Protein 6YF5 (pdb70)

Secondary structure (DSSP, 8-state):
--SSS--EEEHHHHHHHHHHHHHHHHHHHHHHHHHHHHHHHHHHHHHHHHHHHHHHHHHHHHHHHHHHHTGGG--HHHHHHHHHHT---/-EEEHHHHHHHHHHHHHHHHHHHHHHHHHHHHHHHHHHHHHHHHHHHHHHHHHHHHHHHHHHHTGGG--HHHHHHHHHHH---/--PPPPB-HHHHHHHTHHHHHHHHHHHHHHHHHHHHHHHHHHHHHHHHHHHHHHHHHHHHHHHHHHHTTTS--HHHHHHHHHHH---/-B-HHHHHHHHHHHHHHHHHHHHHHHHHHHHHHHHHHHHHHHHHHHHHHHHHHHHHHHHHHHTGGG--HHHHHHHHHHH---

InterPro domains:
  IPR001715 Calponin homology domain [PF00307] (17-117)
  IPR001715 Calponin homology domain [PS50021] (14-116)
  IPR004953 EB1, C-terminal [PF03271] (210-248)
  IPR004953 EB1, C-terminal [PS51230] (185-255)
  IPR027328 Microtubule-associated protein RP/EB [PTHR10623] (1-267)
  IPR036133 EB1, C-terminal domain superfamily [SSF140612] (194-254)
  IPR036872 CH domain superfamily [G3DSA:1.10.418.10] (1-130)
  IPR036872 CH domain superfamily [SSF47576] (1-130)

Foldseek 3Di:
DDPVDDDDDDVVVVCVVCVVVVVVVVVVVVVVVVVVVVVVVVVVVVVVVVVVVVVVVVVLVVLVVVLVVCVVVVDVVSVVSVCVSPDDD/DDDDPVVVVVVVVVVVVVVVVVVVVVVVVVVVVVVVVVVVVVVVVVVVVVVVVLVVLCVVLVVCVVVVDVVSVVSNCVSPDDD/DDDDDDDDPVVVCVVCVVVVVVVVVVVVVVVVVVVVVVVVVVVVVVVVVVVVVVVVVLVVLVVVLVVCVPPPDVVSVVSVCVSPPPD/DDDPVVVVVVVVVVVVVVVVVVVVVVVVVVVVVVVVVVCVVVVVVVVVVVVVLVVLVVVLVVCVVVVDVVSVVSVCVSPDPD

CATH classification: 1.20.5.1430

B-factor: mean 35.74, std 16.11, range [13.86, 93.93]

Structure (mmCIF, N/CA/C/O backbone):
data_6YF5
#
_entry.id   6YF5
#
_cell.length_a   27.374
_cell.length_b   105.246
_cell.length_c   119.773
_cell.angle_alpha   90.000
_cell.angle_beta   90.000
_cell.angle_gamma   90.000
#
_symmetry.space_group_name_H-M   'P 21 21 21'
#
loop_
_entity.id
_entity.type
_entity.pdbx_description
1 polymer 'Prelamin-A/C,Microtubule-associated protein RP/EB family member 1'
2 water water
#
loop_
_atom_site.group_PDB
_atom_site.id
_atom_site.type_symbol
_atom_site.label_atom_id
_atom_site.label_alt_id
_atom_site.label_comp_id
_atom_site.label_asym_id
_atom_site.label_entity_id
_atom_site.label_seq_id
_atom_site.pdbx_PDB_ins_code
_atom_site.Cartn_x
_atom_site.Cartn_y
_atom_site.Cartn_z
_atom_site.occupancy
_atom_site.B_iso_or_equiv
_atom_site.auth_seq_id
_atom_site.auth_comp_id
_atom_site.auth_asym_id
_atom_site.auth_atom_id
_atom_site.pdbx_PDB_model_num
ATOM 1 N N . SER A 1 2 ? 13.550 86.399 -24.031 1.00 55.10 18 SER A N 1
ATOM 2 C CA . SER A 1 2 ? 12.386 85.465 -23.959 1.00 52.55 18 SER A CA 1
ATOM 3 C C . SER A 1 2 ? 11.130 86.246 -23.535 1.00 51.45 18 SER A C 1
ATOM 4 O O . SER A 1 2 ? 11.193 86.920 -22.494 1.00 51.39 18 SER A O 1
ATOM 7 N N . THR A 1 3 ? 10.041 86.185 -24.313 1.00 45.52 19 THR A N 1
ATOM 8 C CA . THR A 1 3 ? 8.711 86.760 -23.943 1.00 39.25 19 THR A CA 1
ATOM 9 C C . THR A 1 3 ? 7.679 85.662 -24.116 1.00 35.08 19 THR A C 1
ATOM 10 O O . THR A 1 3 ? 7.991 84.647 -24.724 1.00 35.31 19 THR A O 1
ATOM 14 N N . PRO A 1 4 ? 6.416 85.825 -23.650 1.00 35.84 20 PRO A N 1
ATOM 15 C CA . PRO A 1 4 ? 5.366 84.857 -23.974 1.00 34.18 20 PRO A CA 1
ATOM 16 C C . PRO A 1 4 ? 5.080 84.696 -25.478 1.00 31.74 20 PRO A C 1
ATOM 17 O O . PRO A 1 4 ? 4.659 83.645 -25.860 1.00 32.41 20 PRO A O 1
ATOM 21 N N . LEU A 1 5 ? 5.245 85.754 -26.275 1.00 31.81 21 LEU A N 1
ATOM 22 C CA . LEU A 1 5 ? 5.081 85.702 -27.762 1.00 31.48 21 LEU A CA 1
ATOM 23 C C . LEU A 1 5 ? 6.250 84.927 -28.388 1.00 31.14 21 LEU A C 1
ATOM 24 O O . LEU A 1 5 ? 6.018 84.150 -29.326 1.00 29.10 21 LEU A O 1
ATOM 29 N N . SER A 1 6 ? 7.468 85.168 -27.901 1.00 32.30 22 SER A N 1
ATOM 30 C CA . SER A 1 6 ? 8.732 84.631 -28.472 1.00 37.49 22 SER A CA 1
ATOM 31 C C . SER A 1 6 ? 9.433 83.820 -27.382 1.00 40.58 22 SER A C 1
ATOM 32 O O . SER A 1 6 ? 10.397 84.286 -26.774 1.00 43.99 22 SER A O 1
ATOM 35 N N . PRO A 1 7 ? 8.911 82.622 -27.035 1.00 40.02 23 PRO A N 1
ATOM 36 C CA . PRO A 1 7 ? 9.554 81.781 -26.025 1.00 43.80 23 PRO A CA 1
ATOM 37 C C . PRO A 1 7 ? 10.869 81.215 -26.576 1.00 46.25 23 PRO A C 1
ATOM 38 O O . PRO A 1 7 ? 10.959 81.007 -27.780 1.00 40.94 23 PRO A O 1
ATOM 42 N N . THR A 1 8 ? 11.851 80.966 -25.705 1.00 51.41 24 THR A N 1
ATOM 43 C CA . THR A 1 8 ? 13.073 80.190 -26.067 1.00 50.67 24 THR A CA 1
ATOM 44 C C . THR A 1 8 ? 12.618 78.880 -26.717 1.00 48.46 24 THR A C 1
ATOM 45 O O . THR A 1 8 ? 11.684 78.238 -26.175 1.00 53.81 24 THR A O 1
ATOM 49 N N . ARG A 1 9 ? 13.195 78.538 -27.872 1.00 50.15 25 ARG A N 1
ATOM 50 C CA . ARG A 1 9 ? 12.890 77.291 -28.610 1.00 53.10 25 ARG A CA 1
ATOM 51 C C . ARG A 1 9 ? 14.204 76.618 -29.005 1.00 56.57 25 ARG A C 1
ATOM 52 O O . ARG A 1 9 ? 15.132 77.318 -29.414 1.00 55.69 25 ARG A O 1
ATOM 60 N N . ILE A 1 10 ? 14.279 75.289 -28.859 1.00 57.20 26 ILE A N 1
ATOM 61 C CA . ILE A 1 10 ? 15.539 74.499 -29.014 1.00 56.15 26 ILE A CA 1
ATOM 62 C C . ILE A 1 10 ? 15.331 73.399 -30.066 1.00 53.79 26 ILE A C 1
ATOM 63 O O . ILE A 1 10 ? 14.176 72.970 -30.268 1.00 46.10 26 ILE A O 1
ATOM 68 N N . THR A 1 11 ? 16.417 72.941 -30.705 1.00 55.67 27 THR A N 1
ATOM 69 C CA . THR A 1 11 ? 16.401 71.781 -31.637 1.00 63.63 27 THR A CA 1
ATOM 70 C C . THR A 1 11 ? 16.106 70.501 -30.839 1.00 66.96 27 THR A C 1
ATOM 71 O O . THR A 1 11 ? 16.381 70.477 -29.605 1.00 54.76 27 THR A O 1
ATOM 75 N N . ARG A 1 12 ? 15.546 69.483 -31.510 1.00 69.94 28 ARG A N 1
ATOM 76 C CA . ARG A 1 12 ? 15.319 68.124 -30.942 1.00 69.14 28 ARG A CA 1
ATOM 77 C C . ARG A 1 12 ? 16.670 67.478 -30.570 1.00 69.09 28 ARG A C 1
ATOM 78 O O . ARG A 1 12 ? 16.693 66.594 -29.699 1.00 69.02 28 ARG A O 1
ATOM 80 N N . LEU A 1 13 ? 17.766 67.917 -31.186 1.00 67.33 29 LEU A N 1
ATOM 81 C CA . LEU A 1 13 ? 19.134 67.417 -30.893 1.00 67.00 29 LEU A CA 1
ATOM 82 C C . LEU A 1 13 ? 19.633 68.007 -29.567 1.00 65.79 29 LEU A C 1
ATOM 83 O O . LEU A 1 13 ? 20.252 67.250 -28.786 1.00 54.73 29 LEU A O 1
ATOM 88 N N . GLN A 1 14 ? 19.376 69.293 -29.307 1.00 60.21 30 GLN A N 1
ATOM 89 C CA . GLN A 1 14 ? 19.719 69.950 -28.009 1.00 60.69 30 GLN A CA 1
ATOM 90 C C . GLN A 1 14 ? 18.874 69.308 -26.892 1.00 52.52 30 GLN A C 1
ATOM 91 O O . GLN A 1 14 ? 19.385 69.174 -25.770 1.00 56.04 30 GLN A O 1
ATOM 97 N N . GLU A 1 15 ? 17.623 68.950 -27.185 1.00 51.75 31 GLU A N 1
ATOM 98 C CA . GLU A 1 15 ? 16.726 68.244 -26.231 1.00 52.81 31 GLU A CA 1
ATOM 99 C C . GLU A 1 15 ? 17.317 66.858 -25.934 1.00 53.42 31 GLU A C 1
ATOM 100 O O . GLU A 1 15 ? 17.415 66.501 -24.736 1.00 50.41 31 GLU A O 1
ATOM 106 N N . LYS A 1 16 ? 17.700 66.126 -26.989 1.00 52.78 32 LYS A N 1
ATOM 107 C CA . LYS A 1 16 ? 18.336 64.785 -26.878 1.00 52.19 32 LYS A CA 1
ATOM 108 C C . LYS A 1 16 ? 19.543 64.868 -25.940 1.00 51.34 32 LYS A C 1
ATOM 109 O O . LYS A 1 16 ? 19.675 63.980 -25.077 1.00 59.38 32 LYS A O 1
ATOM 115 N N . GLU A 1 17 ? 20.389 65.888 -26.092 1.00 49.41 33 GLU A N 1
ATOM 116 C CA . GLU A 1 17 ? 21.597 66.071 -25.253 1.00 49.24 33 GLU A CA 1
ATOM 117 C C . GLU A 1 17 ? 21.157 66.469 -23.841 1.00 51.84 33 GLU A C 1
ATOM 118 O O . GLU A 1 17 ? 21.823 65.989 -22.878 1.00 45.68 33 GLU A O 1
ATOM 124 N N . ASP A 1 18 ? 20.084 67.273 -23.705 1.00 48.08 34 ASP A N 1
ATOM 125 C CA . ASP A 1 18 ? 19.545 67.673 -22.375 1.00 47.02 34 ASP A CA 1
ATOM 126 C C . ASP A 1 18 ? 19.046 66.420 -21.640 1.00 37.48 34 ASP A C 1
ATOM 127 O O . ASP A 1 18 ? 19.265 66.317 -20.412 1.00 39.79 34 ASP A O 1
ATOM 132 N N . LEU A 1 19 ? 18.389 65.504 -22.368 1.00 35.54 35 LEU A N 1
ATOM 133 C CA . LEU A 1 19 ? 17.640 64.383 -21.733 1.00 35.04 35 LEU A CA 1
ATOM 134 C C . LEU A 1 19 ? 18.469 63.093 -21.761 1.00 38.41 35 LEU A C 1
ATOM 135 O O . LEU A 1 19 ? 17.954 62.043 -21.309 1.00 32.48 35 LEU A O 1
ATOM 140 N N . GLN A 1 20 ? 19.681 63.154 -22.318 1.00 36.32 36 GLN A N 1
ATOM 141 C CA . GLN A 1 20 ? 20.462 61.933 -22.656 1.00 40.01 36 GLN A CA 1
ATOM 142 C C . GLN A 1 20 ? 20.822 61.193 -21.363 1.00 39.21 36 GLN A C 1
ATOM 143 O O . GLN A 1 20 ? 20.724 59.942 -21.342 1.00 39.93 36 GLN A O 1
ATOM 149 N N . GLU A 1 21 ? 21.231 61.920 -20.324 1.00 40.84 37 GLU A N 1
ATOM 150 C CA . GLU A 1 21 ? 21.629 61.334 -19.016 1.00 43.16 37 GLU A CA 1
ATOM 151 C C . GLU A 1 21 ? 20.431 60.555 -18.453 1.00 39.72 37 GLU A C 1
ATOM 152 O O . GLU A 1 21 ? 20.611 59.400 -17.996 1.00 37.33 37 GLU A O 1
ATOM 158 N N . LEU A 1 22 ? 19.243 61.156 -18.496 1.00 36.42 38 LEU A N 1
ATOM 159 C CA . LEU A 1 22 ? 18.025 60.549 -17.920 1.00 33.37 38 LEU A CA 1
ATOM 160 C C . LEU A 1 22 ? 17.671 59.319 -18.741 1.00 36.87 38 LEU A C 1
ATOM 161 O O . LEU A 1 22 ? 17.353 58.265 -18.135 1.00 39.23 38 LEU A O 1
ATOM 166 N N . ASN A 1 23 ? 17.750 59.423 -20.071 1.00 31.40 39 ASN A N 1
ATOM 167 C CA . ASN A 1 23 ? 17.476 58.280 -20.979 1.00 35.35 39 ASN A CA 1
ATOM 168 C C . ASN A 1 23 ? 18.451 57.126 -20.692 1.00 34.19 39 ASN A C 1
ATOM 169 O O . ASN A 1 23 ? 17.976 55.984 -20.689 1.00 37.35 39 ASN A O 1
ATOM 174 N N . ASP A 1 24 ? 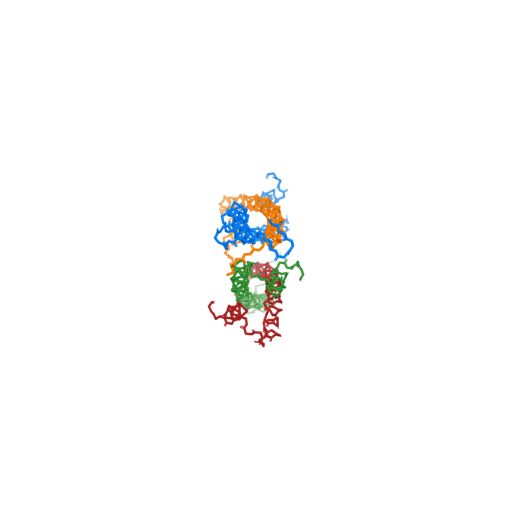19.721 57.419 -20.413 1.00 35.33 40 ASP A N 1
ATOM 175 C CA . ASP A 1 24 ? 20.749 56.400 -20.049 1.00 39.73 40 ASP A CA 1
ATOM 176 C C . ASP A 1 24 ? 20.346 55.679 -18.739 1.00 40.43 40 ASP A C 1
ATOM 177 O O . ASP A 1 24 ? 20.529 54.451 -18.640 1.00 39.57 40 ASP A O 1
ATOM 182 N N . ARG A 1 25 ? 19.869 56.409 -17.735 1.00 38.37 41 ARG A N 1
ATOM 183 C CA . ARG A 1 25 ? 19.441 55.802 -16.441 1.00 40.38 41 ARG A CA 1
ATOM 184 C C . ARG A 1 25 ? 18.186 54.964 -16.678 1.00 39.67 41 ARG A C 1
ATOM 185 O O . ARG A 1 25 ? 18.077 53.854 -16.099 1.00 43.28 41 ARG A O 1
ATOM 193 N N . LEU A 1 26 ? 17.262 55.450 -17.499 1.00 33.15 42 LEU A N 1
ATOM 194 C CA . LEU A 1 26 ? 16.050 54.672 -17.853 1.00 31.70 42 LEU A CA 1
ATOM 195 C C . LEU A 1 26 ? 16.490 53.343 -18.482 1.00 39.25 42 LEU A C 1
ATOM 196 O O . LEU A 1 26 ? 15.918 52.283 -18.144 1.00 36.85 42 LEU A O 1
ATOM 201 N N . ALA A 1 27 ? 17.472 53.373 -19.382 1.00 40.73 43 ALA A N 1
ATOM 202 C CA . ALA A 1 27 ? 17.964 52.162 -20.077 1.00 40.58 43 ALA A CA 1
ATOM 203 C C . ALA A 1 27 ? 18.508 51.161 -19.062 1.00 34.88 43 ALA A C 1
ATOM 204 O O . ALA A 1 27 ? 18.221 49.991 -19.295 1.00 43.47 43 ALA A O 1
ATOM 206 N N . VAL A 1 28 ? 19.216 51.609 -18.006 1.00 33.53 44 VAL A N 1
ATOM 207 C CA . VAL A 1 28 ? 19.766 50.743 -16.914 1.00 36.00 44 VAL A CA 1
ATOM 208 C C . VAL A 1 28 ? 18.603 49.928 -16.315 1.00 35.04 44 VAL A C 1
ATOM 209 O O . VAL A 1 28 ? 18.727 48.714 -16.176 1.00 34.70 44 VAL A O 1
ATOM 213 N N . TYR A 1 29 ? 17.495 50.583 -15.986 1.00 31.66 45 TYR A N 1
ATOM 214 C CA . TYR A 1 29 ? 16.369 49.915 -15.280 1.00 27.72 45 TYR A CA 1
ATOM 215 C C . TYR A 1 29 ? 15.622 49.042 -16.275 1.00 27.23 45 TYR A C 1
ATOM 216 O O . TYR A 1 29 ? 15.250 47.934 -15.873 1.00 27.17 45 TYR A O 1
ATOM 225 N N . ILE A 1 30 ? 15.455 49.466 -17.523 1.00 25.28 46 ILE A N 1
ATOM 226 C CA . ILE A 1 30 ? 14.745 48.630 -18.524 1.00 27.99 46 ILE A CA 1
ATOM 227 C C . ILE A 1 30 ? 15.525 47.309 -18.695 1.00 30.81 46 ILE A C 1
ATOM 228 O O . ILE A 1 30 ? 14.902 46.196 -18.734 1.00 27.01 46 ILE A O 1
ATOM 233 N N . ASP A 1 31 ? 16.851 47.405 -18.804 1.00 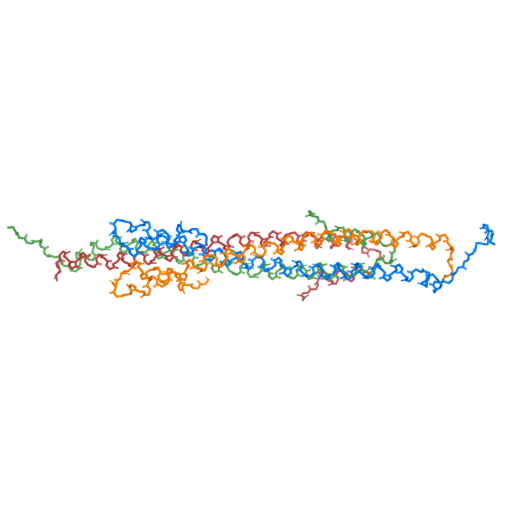29.08 47 ASP A N 1
ATOM 234 C CA . ASP A 1 31 ? 17.677 46.203 -19.069 1.00 27.73 47 ASP A CA 1
ATOM 235 C C . ASP A 1 31 ? 17.598 45.322 -17.831 1.00 25.26 47 ASP A C 1
ATOM 236 O O . ASP A 1 31 ? 17.585 44.085 -17.994 1.00 30.55 47 ASP A O 1
ATOM 241 N N . ARG A 1 32 ? 17.570 45.921 -16.642 1.00 26.55 48 ARG A N 1
ATOM 242 C CA . ARG A 1 32 ? 17.457 45.154 -15.374 1.00 27.07 48 ARG A CA 1
ATOM 243 C C . ARG A 1 32 ? 16.134 44.385 -15.374 1.00 27.93 48 ARG A C 1
ATOM 244 O O . ARG A 1 32 ? 16.166 43.193 -15.059 1.00 27.39 48 ARG A O 1
ATOM 252 N N . VAL A 1 33 ? 15.041 45.014 -15.802 1.00 25.52 49 VAL A N 1
ATOM 253 C CA . VAL A 1 33 ? 13.706 44.368 -15.858 1.00 24.41 49 VAL A CA 1
ATOM 254 C C . VAL A 1 33 ? 13.796 43.165 -16.800 1.00 26.20 49 VAL A C 1
ATOM 255 O O . VAL A 1 33 ? 13.323 42.079 -16.413 1.00 22.95 49 VAL A O 1
ATOM 259 N N . ARG A 1 34 ? 14.400 43.347 -17.979 1.00 26.35 50 ARG A N 1
ATOM 260 C CA . ARG A 1 34 ? 14.458 42.253 -18.974 1.00 27.05 50 ARG A CA 1
ATOM 261 C C . ARG A 1 34 ? 15.244 41.052 -18.435 1.00 26.00 50 ARG A C 1
ATOM 262 O O . ARG A 1 34 ? 14.735 39.888 -18.545 1.00 29.45 50 ARG A O 1
ATOM 270 N N . SER A 1 35 ? 16.393 41.333 -17.833 1.00 28.89 51 SER A N 1
ATOM 271 C CA . SER A 1 35 ? 17.284 40.312 -17.244 1.00 36.83 51 SER A CA 1
ATOM 272 C C . SER A 1 35 ? 16.547 39.586 -16.101 1.00 35.17 51 SER A C 1
ATOM 273 O O . SER A 1 35 ? 16.538 38.349 -16.103 1.00 32.49 51 SER A O 1
ATOM 276 N N . LEU A 1 36 ? 15.885 40.318 -15.204 1.00 29.24 52 LEU A N 1
ATOM 277 C CA . LEU A 1 36 ? 15.178 39.720 -14.043 1.00 28.60 52 LEU A CA 1
ATOM 278 C C . LEU A 1 36 ? 13.973 38.908 -14.510 1.00 27.70 52 LEU A C 1
ATOM 279 O O . LEU A 1 36 ? 13.735 37.836 -13.899 1.00 23.77 52 LEU A O 1
ATOM 284 N N . GLU A 1 37 ? 13.249 39.358 -15.551 1.00 25.55 53 GLU A N 1
ATOM 285 C CA . GLU A 1 37 ? 12.080 38.596 -16.051 1.00 27.64 53 GLU A CA 1
ATOM 286 C C . GLU A 1 37 ? 12.553 37.227 -16.582 1.00 29.00 53 GLU A C 1
ATOM 287 O O . GLU A 1 37 ? 11.898 36.189 -16.315 1.00 32.42 53 GLU A O 1
ATOM 293 N N . THR A 1 38 ? 13.646 37.230 -17.316 1.00 32.15 54 THR A N 1
ATOM 294 C CA . THR A 1 38 ? 14.230 35.998 -17.900 1.00 36.08 54 THR A CA 1
ATOM 295 C C . THR A 1 38 ? 14.691 35.084 -16.756 1.00 35.92 54 THR A C 1
ATOM 296 O O . THR A 1 38 ? 14.373 33.920 -16.785 1.00 37.08 54 THR A O 1
ATOM 300 N N . GLU A 1 39 ? 15.434 35.614 -15.803 1.00 33.20 55 GLU A N 1
ATOM 301 C CA . GLU A 1 39 ? 15.937 34.856 -14.632 1.00 38.01 55 GLU A CA 1
ATOM 302 C C . GLU A 1 39 ? 14.741 34.233 -13.909 1.00 37.59 55 GLU A C 1
ATOM 303 O O . GLU A 1 39 ? 14.806 33.015 -13.608 1.00 34.95 55 GLU A O 1
ATOM 309 N N . ASN A 1 40 ? 13.701 35.026 -13.632 1.00 29.17 56 ASN A N 1
ATOM 310 C CA . ASN A 1 40 ? 12.543 34.568 -12.829 1.00 28.91 56 ASN A CA 1
ATOM 311 C C . ASN A 1 40 ? 11.847 33.416 -13.574 1.00 30.87 56 ASN A C 1
ATOM 312 O O . ASN A 1 40 ? 11.451 32.449 -12.905 1.00 24.53 56 ASN A O 1
ATOM 317 N N . ALA A 1 41 ? 11.730 33.496 -14.899 1.00 30.13 57 ALA A N 1
ATOM 318 C CA . ALA A 1 41 ? 11.097 32.444 -15.731 1.00 30.71 57 ALA A CA 1
ATOM 319 C C . ALA A 1 41 ? 11.902 31.136 -15.624 1.00 28.64 57 ALA A C 1
ATOM 320 O O . ALA A 1 41 ? 11.290 30.094 -15.461 1.00 31.47 57 ALA A O 1
ATOM 322 N N . GLY A 1 42 ? 13.219 31.209 -15.701 1.00 28.99 58 GLY A N 1
ATOM 323 C CA . GLY A 1 42 ? 14.135 30.078 -15.515 1.00 33.51 58 GLY A CA 1
ATOM 324 C C . GLY A 1 42 ? 14.029 29.492 -14.121 1.00 35.92 58 GLY A C 1
ATOM 325 O O . GLY A 1 42 ? 14.006 28.241 -13.997 1.00 33.21 58 GLY A O 1
ATOM 326 N N . LEU A 1 43 ? 13.972 30.335 -13.090 1.00 32.67 59 LEU A N 1
ATOM 327 C CA . LEU A 1 43 ? 13.804 29.851 -11.697 1.00 31.60 59 LEU A CA 1
ATOM 328 C C . LEU A 1 43 ? 12.454 29.125 -11.560 1.00 29.73 59 LEU A C 1
ATOM 329 O O . LEU A 1 43 ? 12.417 28.058 -10.914 1.00 27.81 59 LEU A O 1
ATOM 334 N N . ARG A 1 44 ? 11.369 29.647 -12.123 1.00 28.23 60 ARG A N 1
ATOM 335 C CA . ARG A 1 44 ? 10.025 29.013 -11.995 1.00 33.31 60 ARG A CA 1
ATOM 336 C C . ARG A 1 44 ? 10.058 27.625 -12.651 1.00 31.20 60 ARG A C 1
ATOM 337 O O . ARG A 1 44 ? 9.492 26.694 -12.097 1.00 30.33 60 ARG A O 1
ATOM 345 N N . LEU A 1 45 ? 10.696 27.489 -13.806 1.00 32.91 61 LEU A N 1
ATOM 346 C CA . LEU A 1 45 ? 10.875 26.164 -14.462 1.00 34.62 61 LEU A CA 1
ATOM 347 C C . LEU A 1 45 ? 11.678 25.216 -13.553 1.00 32.65 61 LEU A C 1
ATOM 348 O O . LEU A 1 45 ? 11.290 24.052 -13.396 1.00 32.81 61 LEU A O 1
ATOM 353 N N . ARG A 1 46 ? 12.763 25.696 -12.981 1.00 32.63 62 ARG A N 1
ATOM 354 C CA . ARG A 1 46 ? 13.663 24.904 -12.100 1.00 36.40 62 ARG A CA 1
ATOM 355 C C . ARG A 1 46 ? 12.885 24.432 -10.854 1.00 32.08 62 ARG A C 1
ATOM 356 O O . ARG A 1 46 ? 13.038 23.2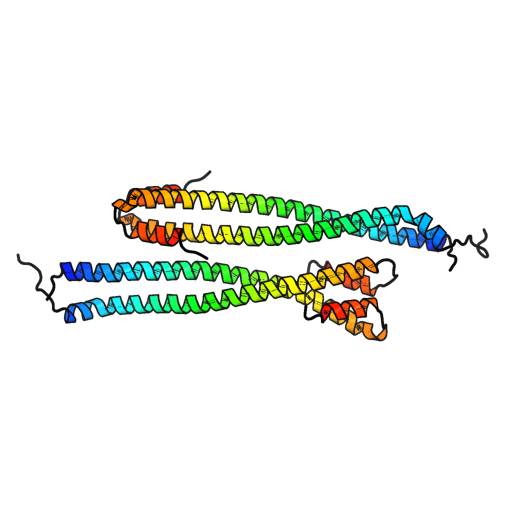85 -10.482 1.00 29.24 62 ARG A O 1
ATOM 364 N N . ILE A 1 47 ? 12.045 25.265 -10.260 1.00 28.58 63 ILE A N 1
ATOM 365 C CA . ILE A 1 47 ? 11.240 24.876 -9.063 1.00 32.49 63 ILE A CA 1
ATOM 366 C C . ILE A 1 47 ? 10.200 23.825 -9.474 1.00 33.47 63 ILE A C 1
ATOM 367 O O . ILE A 1 47 ? 10.060 22.840 -8.740 1.00 30.91 63 ILE A O 1
ATOM 372 N N . THR A 1 48 ? 9.508 23.994 -10.602 1.00 33.00 64 THR A N 1
ATOM 373 C CA . THR A 1 48 ? 8.580 22.957 -11.133 1.00 35.77 64 THR A CA 1
ATOM 374 C C . THR A 1 48 ? 9.314 21.612 -11.301 1.00 34.64 64 THR A C 1
ATOM 375 O O . THR A 1 48 ? 8.788 20.611 -10.825 1.00 32.60 64 THR A O 1
ATOM 379 N N . GLU A 1 49 ? 10.476 21.579 -11.950 1.00 32.31 65 GLU A N 1
ATOM 380 C CA . GLU A 1 49 ? 11.260 20.336 -12.162 1.00 31.53 65 GLU A CA 1
ATOM 381 C C . GLU A 1 49 ? 11.706 19.751 -10.806 1.00 30.06 65 GLU A C 1
ATOM 382 O O . GLU A 1 49 ? 11.640 18.543 -10.643 1.00 28.33 65 GLU A O 1
ATOM 388 N N . SER A 1 50 ? 12.155 20.572 -9.867 1.00 26.85 66 SER A N 1
ATOM 389 C CA . SER A 1 50 ? 12.618 20.107 -8.534 1.00 27.46 66 SER A CA 1
ATOM 390 C C . SER A 1 50 ? 11.428 19.493 -7.792 1.00 28.15 66 SER A C 1
ATOM 391 O O . SER A 1 50 ? 11.591 18.408 -7.194 1.00 24.56 66 SER A O 1
ATOM 394 N N . GLU A 1 51 ? 10.265 20.150 -7.824 1.00 26.43 67 GLU A N 1
ATOM 395 C CA . GLU A 1 51 ? 9.044 19.673 -7.135 1.00 28.25 67 GLU A CA 1
ATOM 396 C C . GLU A 1 51 ? 8.583 18.337 -7.739 1.00 27.43 67 GLU A C 1
ATOM 397 O O . GLU A 1 51 ? 8.107 17.492 -6.992 1.00 28.46 67 GLU A O 1
ATOM 403 N N . GLU A 1 52 ? 8.742 18.131 -9.039 1.00 28.56 68 GLU A N 1
ATOM 404 C CA . GLU A 1 52 ? 8.438 16.844 -9.703 1.00 28.71 68 GLU A CA 1
ATOM 405 C C . GLU A 1 52 ? 9.384 15.758 -9.181 1.00 27.85 68 GLU A C 1
ATOM 406 O O . GLU A 1 52 ? 8.948 14.633 -8.995 1.00 24.60 68 GLU A O 1
ATOM 412 N N . VAL A 1 53 ? 10.659 16.063 -8.989 1.00 26.69 69 VAL A N 1
ATOM 413 C CA . VAL A 1 53 ? 11.625 15.073 -8.452 1.00 25.16 69 VAL A CA 1
ATOM 414 C C . VAL A 1 53 ? 11.236 14.757 -6.997 1.00 23.22 69 VAL A C 1
ATOM 415 O O . VAL A 1 53 ? 11.225 13.565 -6.642 1.00 23.03 69 VAL A O 1
ATOM 419 N N . VAL A 1 54 ? 10.915 15.762 -6.189 1.00 23.24 70 VAL A N 1
ATOM 420 C CA . VAL A 1 54 ? 10.439 15.560 -4.795 1.00 25.24 70 VAL A CA 1
ATOM 421 C C . VAL A 1 54 ? 9.245 14.583 -4.804 1.00 27.78 70 VAL A C 1
ATOM 422 O O . VAL A 1 54 ? 9.243 13.639 -3.985 1.00 24.15 70 VAL A O 1
ATOM 426 N N . ASP A 1 55 ? 8.255 14.805 -5.675 1.00 30.55 71 ASP A N 1
ATOM 427 C CA . ASP A 1 55 ? 7.027 13.970 -5.748 1.00 31.54 71 ASP A CA 1
ATOM 428 C C . ASP A 1 55 ? 7.402 12.550 -6.155 1.00 28.69 71 ASP A C 1
ATOM 429 O O . ASP A 1 55 ? 6.814 11.627 -5.598 1.00 26.50 71 ASP A O 1
ATOM 434 N N . PHE A 1 56 ? 8.299 12.393 -7.125 1.00 26.08 72 PHE A N 1
ATOM 435 C CA . PHE A 1 56 ? 8.776 11.094 -7.643 1.00 24.44 72 PHE A CA 1
ATOM 436 C C . PHE A 1 56 ? 9.390 10.303 -6.473 1.00 24.78 72 PHE A C 1
ATOM 437 O O . PHE A 1 56 ? 8.995 9.139 -6.231 1.00 19.83 72 PHE A O 1
ATOM 445 N N . TYR A 1 57 ? 10.324 10.920 -5.749 1.00 21.38 73 TYR A N 1
ATOM 446 C CA . TYR A 1 57 ? 11.052 10.241 -4.655 1.00 22.11 73 TYR A CA 1
ATOM 447 C C . TYR A 1 57 ? 10.081 9.961 -3.511 1.00 21.55 73 TYR A C 1
ATOM 448 O O . TYR A 1 57 ? 10.142 8.873 -2.917 1.00 19.00 73 TYR A O 1
ATOM 457 N N . PHE A 1 58 ? 9.205 10.915 -3.217 1.00 21.02 74 PHE A N 1
ATOM 458 C CA . PHE A 1 58 ? 8.221 10.774 -2.120 1.00 23.50 74 PHE A CA 1
ATOM 459 C C . PHE A 1 58 ? 7.292 9.594 -2.423 1.00 22.73 74 PHE A C 1
ATOM 460 O O . PHE A 1 58 ? 6.977 8.849 -1.515 1.00 19.73 74 PHE A O 1
ATOM 468 N N . GLY A 1 59 ? 6.883 9.429 -3.677 1.00 20.61 75 GLY A N 1
ATOM 469 C CA . GLY A 1 59 ? 6.008 8.326 -4.100 1.00 22.18 75 GLY A CA 1
ATOM 470 C C . GLY A 1 59 ? 6.656 6.984 -3.851 1.00 19.41 75 GLY A C 1
ATOM 471 O O . GLY A 1 59 ? 5.966 6.043 -3.358 1.00 21.50 75 GLY A O 1
ATOM 472 N N . LYS A 1 60 ? 7.948 6.880 -4.185 1.00 19.47 76 LYS A N 1
ATOM 473 C CA . LYS A 1 60 ? 8.742 5.666 -3.904 1.00 17.69 76 LYS A CA 1
ATOM 474 C C . LYS A 1 60 ? 8.761 5.406 -2.398 1.00 15.56 76 LYS A C 1
ATOM 475 O O . LYS A 1 60 ? 8.482 4.256 -1.990 1.00 15.76 76 LYS A O 1
ATOM 481 N N . LEU A 1 61 ? 9.092 6.422 -1.603 1.00 15.89 77 LEU A N 1
ATOM 482 C CA . LEU A 1 61 ? 9.179 6.246 -0.125 1.00 17.13 77 LEU A CA 1
ATOM 483 C C . LEU A 1 61 ? 7.835 5.791 0.442 1.00 17.32 77 LEU A C 1
ATOM 484 O O . LEU A 1 61 ? 7.820 4.898 1.291 1.00 16.46 77 LEU A O 1
ATOM 489 N N . ARG A 1 62 ? 6.725 6.404 0.016 1.00 18.17 78 ARG A N 1
ATOM 490 C CA . ARG A 1 62 ? 5.373 6.034 0.498 1.00 20.05 78 ARG A CA 1
ATOM 491 C C . ARG A 1 62 ? 5.033 4.599 0.108 1.00 15.97 78 ARG A C 1
ATOM 492 O O . ARG A 1 62 ? 4.490 3.855 0.917 1.00 15.37 78 ARG A O 1
ATOM 500 N N . ASN A 1 63 ? 5.328 4.193 -1.111 1.00 15.31 79 ASN A N 1
ATOM 501 C CA . ASN A 1 63 ? 5.027 2.814 -1.555 1.00 15.71 79 ASN A CA 1
ATOM 502 C C . ASN A 1 63 ? 5.857 1.794 -0.767 1.00 15.68 79 ASN A C 1
ATOM 503 O O . ASN A 1 63 ? 5.303 0.716 -0.395 1.00 14.19 79 ASN A O 1
ATOM 508 N N . ILE A 1 64 ? 7.124 2.116 -0.486 1.00 14.64 80 ILE A N 1
ATOM 509 C CA . ILE A 1 64 ? 7.980 1.244 0.350 1.00 15.14 80 ILE A CA 1
ATOM 510 C C . ILE A 1 64 ? 7.401 1.183 1.764 1.00 14.00 80 ILE A C 1
ATOM 511 O O . ILE A 1 64 ? 7.330 0.074 2.307 1.00 16.74 80 ILE A O 1
ATOM 516 N N . GLU A 1 65 ? 6.992 2.317 2.320 1.00 15.89 81 GLU A N 1
ATOM 517 C CA . GLU A 1 65 ? 6.323 2.364 3.655 1.00 15.91 81 GLU A CA 1
ATOM 518 C C . GLU A 1 65 ? 5.132 1.407 3.689 1.00 16.07 81 GLU A C 1
ATOM 519 O O . GLU A 1 65 ? 5.009 0.649 4.664 1.00 15.19 81 GLU A O 1
ATOM 525 N N . LEU A 1 66 ? 4.270 1.444 2.669 1.00 18.42 82 LEU A N 1
ATOM 526 C CA . LEU A 1 66 ? 3.050 0.594 2.643 1.00 19.87 82 LEU A CA 1
ATOM 527 C C . LEU A 1 66 ? 3.450 -0.876 2.647 1.00 20.60 82 LEU A C 1
ATOM 528 O O . LEU A 1 66 ? 2.850 -1.664 3.404 1.00 18.89 82 LEU A O 1
ATOM 533 N N . ILE A 1 67 ? 4.447 -1.247 1.835 1.00 18.93 83 ILE A N 1
ATOM 534 C CA . ILE A 1 67 ? 4.906 -2.662 1.779 1.00 20.48 83 ILE A CA 1
ATOM 535 C C . ILE A 1 67 ? 5.453 -3.097 3.149 1.00 18.10 83 ILE A C 1
ATOM 536 O O . ILE A 1 67 ? 5.132 -4.230 3.597 1.00 19.45 83 ILE A O 1
ATOM 541 N N . CYS A 1 68 ? 6.226 -2.240 3.811 1.00 19.75 84 CYS A N 1
ATOM 542 C CA . CYS A 1 68 ? 6.771 -2.527 5.166 1.00 18.62 84 CYS A CA 1
ATOM 543 C C . CYS A 1 68 ? 5.615 -2.713 6.158 1.00 20.88 84 CYS A C 1
ATOM 544 O O . CYS A 1 68 ? 5.644 -3.706 6.950 1.00 23.08 84 CYS A O 1
ATOM 547 N N . GLN A 1 69 ? 4.637 -1.801 6.149 1.00 20.51 85 GLN A N 1
ATOM 548 C CA . GLN A 1 69 ? 3.445 -1.880 7.045 1.00 19.97 85 GLN A CA 1
ATOM 549 C C . GLN A 1 69 ? 2.703 -3.188 6.816 1.00 19.15 85 GLN A C 1
ATOM 550 O O . GLN A 1 69 ? 2.349 -3.873 7.783 1.00 21.37 85 GLN A O 1
ATOM 556 N N . GLU A 1 70 ? 2.523 -3.581 5.569 1.00 18.67 86 GLU A N 1
ATOM 557 C CA . GLU A 1 70 ? 1.727 -4.774 5.193 1.00 20.25 86 GLU A CA 1
ATOM 558 C C . GLU A 1 70 ? 2.451 -6.052 5.615 1.00 21.62 86 GLU A C 1
ATOM 559 O O . GLU A 1 70 ? 1.826 -7.097 5.591 1.00 21.92 86 GLU A O 1
ATOM 565 N N . ASN A 1 71 ? 3.747 -5.978 5.901 1.00 23.22 87 ASN A N 1
ATOM 566 C CA . ASN A 1 71 ? 4.564 -7.163 6.243 1.00 26.48 87 ASN A CA 1
ATOM 567 C C . ASN A 1 71 ? 5.042 -7.099 7.692 1.00 27.86 87 ASN A C 1
ATOM 568 O O . ASN A 1 71 ? 5.967 -7.826 8.018 1.00 32.19 87 ASN A O 1
ATOM 573 N N . GLU A 1 72 ? 4.448 -6.269 8.530 1.00 30.15 88 GLU A N 1
ATOM 574 C CA . GLU A 1 72 ? 4.861 -6.129 9.953 1.00 35.79 88 GLU A CA 1
ATOM 575 C C . GLU A 1 72 ? 4.686 -7.466 10.694 1.00 42.98 88 GLU A C 1
ATOM 576 O O . GLU A 1 72 ? 5.505 -7.739 11.585 1.00 51.41 88 GLU A O 1
ATOM 582 N N . GLY A 1 73 ? 3.687 -8.275 10.323 1.00 45.78 89 GLY A N 1
ATOM 583 C CA . GLY A 1 73 ? 3.444 -9.630 10.859 1.00 52.49 89 GLY A CA 1
ATOM 584 C C . GLY A 1 73 ? 4.656 -10.546 10.752 1.00 54.36 89 GLY A C 1
ATOM 585 O O . GLY A 1 73 ? 4.771 -11.437 11.601 1.00 56.40 89 GLY A O 1
ATOM 586 N N . GLU A 1 74 ? 5.518 -10.344 9.756 1.00 57.39 90 GLU A N 1
ATOM 587 C CA . GLU A 1 74 ? 6.747 -11.153 9.514 1.00 64.42 90 GLU A CA 1
ATOM 588 C C . GLU A 1 74 ? 7.765 -10.969 10.651 1.00 58.49 90 GLU A C 1
ATOM 589 O O . GLU A 1 74 ? 8.632 -11.846 10.817 1.00 73.70 90 GLU A O 1
ATOM 595 N N . ASN A 1 75 ? 7.727 -9.852 11.370 1.00 60.71 91 ASN A N 1
ATOM 596 C CA . ASN A 1 75 ? 8.768 -9.482 12.368 1.00 66.43 91 ASN A CA 1
ATOM 597 C C . ASN A 1 75 ? 10.175 -9.597 11.747 1.00 69.42 91 ASN A C 1
ATOM 598 O O . ASN A 1 75 ? 11.086 -10.187 12.365 1.00 71.91 91 ASN A O 1
ATOM 603 N N . ASP A 1 76 ? 10.345 -9.028 10.558 1.00 66.13 92 ASP A N 1
ATOM 604 C CA . ASP A 1 76 ? 11.587 -9.109 9.753 1.00 53.20 92 ASP A CA 1
ATOM 605 C C . ASP A 1 76 ? 12.498 -7.954 10.153 1.00 54.68 92 ASP A C 1
ATOM 606 O O . ASP A 1 76 ? 12.151 -6.808 9.911 1.00 54.92 92 ASP A O 1
ATOM 611 N N . PRO A 1 77 ? 13.677 -8.193 10.772 1.00 46.12 93 PRO A N 1
ATOM 612 C CA . PRO A 1 77 ? 14.564 -7.107 11.191 1.00 43.88 93 PRO A CA 1
ATOM 613 C C . PRO A 1 77 ? 15.063 -6.246 10.013 1.00 33.82 93 PRO A C 1
ATOM 614 O O . PRO A 1 77 ? 15.384 -5.102 10.209 1.00 40.74 93 PRO A O 1
ATOM 618 N N . VAL A 1 78 ? 15.125 -6.802 8.814 1.00 30.73 94 VAL A N 1
ATOM 619 C CA . VAL A 1 78 ? 15.547 -6.022 7.612 1.00 30.80 94 VAL A CA 1
ATOM 620 C C . VAL A 1 78 ? 14.466 -4.984 7.294 1.00 28.38 94 VAL A C 1
ATOM 621 O O . VAL A 1 78 ? 14.804 -3.817 7.027 1.00 29.40 94 VAL A O 1
ATOM 625 N N . LEU A 1 79 ? 13.188 -5.374 7.327 1.00 27.98 95 LEU A N 1
ATOM 626 C CA . LEU A 1 79 ? 12.066 -4.434 7.096 1.00 28.70 95 LEU A CA 1
ATOM 627 C C . LEU A 1 79 ? 12.044 -3.417 8.224 1.00 30.16 95 LEU A C 1
ATOM 628 O O . LEU A 1 79 ? 11.741 -2.257 7.963 1.00 27.85 95 LEU A O 1
ATOM 633 N N . GLN A 1 80 ? 12.397 -3.822 9.433 1.00 28.74 96 GLN A N 1
ATOM 634 C CA . GLN A 1 80 ? 12.441 -2.912 10.587 1.00 30.84 96 GLN A CA 1
ATOM 635 C C . GLN A 1 80 ? 13.532 -1.877 10.340 1.00 26.27 96 GLN A C 1
ATOM 636 O O . GLN A 1 80 ? 13.275 -0.741 10.657 1.00 23.80 96 GLN A O 1
ATOM 642 N N . ARG A 1 81 ? 14.682 -2.249 9.758 1.00 25.96 97 ARG A N 1
ATOM 643 C CA . ARG A 1 81 ? 15.785 -1.303 9.405 1.00 24.73 97 ARG A CA 1
ATOM 644 C C . ARG A 1 81 ? 15.245 -0.303 8.365 1.00 20.54 97 ARG A C 1
ATOM 645 O O . ARG A 1 81 ? 15.557 0.915 8.430 1.00 21.50 97 ARG A O 1
ATOM 653 N N . ILE A 1 82 ? 14.481 -0.797 7.400 1.00 20.52 98 ILE A N 1
ATOM 654 C CA . ILE A 1 82 ? 13.931 0.096 6.333 1.00 18.70 98 ILE A CA 1
ATOM 655 C C . ILE A 1 82 ? 12.952 1.097 6.967 1.00 19.32 98 ILE A C 1
ATOM 656 O O . ILE A 1 82 ? 12.970 2.257 6.635 1.00 17.26 98 ILE A O 1
ATOM 661 N N . VAL A 1 83 ? 12.080 0.633 7.859 1.00 22.96 99 VAL A N 1
ATOM 662 C CA . VAL A 1 83 ? 11.112 1.512 8.570 1.00 24.87 99 VAL A CA 1
ATOM 663 C C . VAL A 1 83 ? 11.889 2.533 9.402 1.00 23.55 99 VAL A C 1
ATOM 664 O O . VAL A 1 83 ? 11.470 3.698 9.406 1.00 23.73 99 VAL A O 1
ATOM 668 N N . ASP A 1 84 ? 13.018 2.142 10.018 1.00 26.33 100 ASP A N 1
ATOM 669 C CA . ASP A 1 84 ? 13.903 3.087 10.754 1.00 26.45 100 ASP A CA 1
ATOM 670 C C . ASP A 1 84 ? 14.364 4.197 9.812 1.00 24.44 100 ASP A C 1
ATOM 671 O O . ASP A 1 84 ? 14.334 5.384 10.221 1.00 25.86 100 ASP A O 1
ATOM 676 N N . ILE A 1 85 ? 14.762 3.841 8.591 1.00 23.27 101 ILE A N 1
ATOM 677 C CA . ILE A 1 85 ? 15.201 4.848 7.585 1.00 21.85 101 ILE A CA 1
ATOM 678 C C . ILE A 1 85 ? 14.002 5.760 7.269 1.00 22.33 101 ILE A C 1
ATOM 679 O O . ILE A 1 85 ? 14.158 7.001 7.278 1.00 23.72 101 ILE A O 1
ATOM 684 N N . LEU A 1 86 ? 12.838 5.172 6.973 1.00 21.66 102 LEU A N 1
ATOM 685 C CA . LEU A 1 86 ? 11.653 5.961 6.551 1.00 23.78 102 LEU A CA 1
ATOM 686 C C . LEU A 1 86 ? 11.293 7.004 7.617 1.00 27.83 102 LEU A C 1
ATOM 687 O O . LEU A 1 86 ? 11.015 8.139 7.248 1.00 30.06 102 LEU A O 1
ATOM 692 N N . TYR A 1 87 ? 11.307 6.615 8.885 1.00 33.88 103 TYR A N 1
ATOM 693 C CA . TYR A 1 87 ? 10.758 7.435 9.995 1.00 36.52 103 TYR A CA 1
ATOM 694 C C . TYR A 1 87 ? 11.867 8.236 10.698 1.00 47.05 103 TYR A C 1
ATOM 695 O O . TYR A 1 87 ? 11.527 8.836 11.730 1.00 42.46 103 TYR A O 1
ATOM 704 N N . ALA A 1 88 ? 13.119 8.285 10.171 1.00 53.44 104 ALA A N 1
ATOM 705 C CA . ALA A 1 88 ? 14.301 9.001 10.738 1.00 50.39 104 ALA A CA 1
ATOM 706 C C . ALA A 1 88 ? 14.440 10.462 10.243 1.00 57.09 104 ALA A C 1
ATOM 707 O O . ALA A 1 88 ? 14.181 10.739 9.068 1.00 52.03 104 ALA A O 1
ATOM 709 N N . THR A 1 89 ? 14.825 11.370 11.143 1.00 61.49 105 THR A N 1
ATOM 710 C CA . THR A 1 89 ? 15.023 12.824 10.886 1.00 70.46 105 THR A CA 1
ATOM 711 C C . THR A 1 89 ? 16.428 13.117 10.339 1.00 70.48 105 THR A C 1
ATOM 712 O O . THR A 1 89 ? 17.214 12.160 10.177 1.00 77.06 105 THR A O 1
ATOM 716 N N . ASP A 1 90 ? 16.703 14.409 10.084 1.00 70.46 106 ASP A N 1
ATOM 717 C CA . ASP A 1 90 ? 18.037 15.082 10.103 1.00 71.85 106 ASP A CA 1
ATOM 718 C C . ASP A 1 90 ? 18.907 14.502 8.983 1.00 76.05 106 ASP A C 1
ATOM 719 O O . ASP A 1 90 ? 18.425 14.410 7.860 1.00 79.59 106 ASP A O 1
ATOM 724 N N . THR B 1 8 ? 10.904 70.127 -36.062 1.00 74.52 24 THR B N 1
ATOM 725 C CA . THR B 1 8 ? 10.342 71.008 -34.994 1.00 73.50 24 THR B CA 1
ATOM 726 C C . THR B 1 8 ? 11.484 71.511 -34.105 1.00 72.58 24 THR B C 1
ATOM 727 O O . THR B 1 8 ? 12.360 70.708 -33.750 1.00 68.07 24 THR B O 1
ATOM 731 N N . ARG B 1 9 ? 11.497 72.815 -33.839 1.00 67.11 25 ARG B N 1
ATOM 732 C CA . ARG B 1 9 ? 12.139 73.436 -32.648 1.00 63.56 25 ARG B CA 1
ATOM 733 C C . ARG B 1 9 ? 11.087 73.455 -31.528 1.00 65.51 25 ARG B C 1
ATOM 734 O O . ARG B 1 9 ? 9.896 73.688 -31.843 1.00 71.99 25 ARG B O 1
ATOM 736 N N . ILE B 1 10 ? 11.484 73.186 -30.280 1.00 62.78 26 ILE B N 1
ATOM 737 C CA . ILE B 1 10 ? 10.532 72.946 -29.153 1.00 59.98 26 ILE B CA 1
ATOM 738 C C . ILE B 1 10 ? 10.795 73.939 -28.014 1.00 52.83 26 ILE B C 1
ATOM 739 O O . ILE B 1 10 ? 11.951 74.336 -27.803 1.00 56.69 26 ILE B O 1
ATOM 744 N N . THR B 1 11 ? 9.727 74.354 -27.347 1.00 48.60 27 THR B N 1
ATOM 745 C CA . THR B 1 11 ? 9.767 75.260 -26.173 1.00 50.15 27 THR B CA 1
ATOM 746 C C . THR B 1 11 ? 10.389 74.504 -24.985 1.00 48.25 27 THR B C 1
ATOM 747 O O . THR B 1 11 ? 10.323 73.253 -24.957 1.00 40.81 27 THR B O 1
ATOM 751 N N . ARG B 1 12 ? 10.968 75.261 -24.052 1.00 47.57 28 ARG B N 1
ATOM 752 C CA . ARG B 1 12 ? 11.442 74.794 -22.723 1.00 53.07 28 ARG B CA 1
ATOM 753 C C . ARG B 1 12 ? 10.286 74.179 -21.919 1.00 56.00 28 ARG B C 1
ATOM 754 O O . ARG B 1 12 ? 10.570 73.327 -21.047 1.00 51.77 28 ARG B O 1
ATOM 762 N N . LEU B 1 13 ? 9.038 74.572 -22.185 1.00 54.52 29 LEU B N 1
ATOM 763 C CA . LEU B 1 13 ? 7.842 74.022 -21.489 1.00 55.64 29 LEU B CA 1
ATOM 764 C C . LEU B 1 13 ? 7.547 72.607 -22.006 1.00 55.51 29 LEU B C 1
ATOM 765 O O . LEU B 1 13 ? 7.221 71.728 -21.168 1.00 54.64 29 LEU B O 1
ATOM 770 N N . GLN B 1 14 ? 7.660 72.387 -23.324 1.00 55.24 30 GLN B N 1
ATOM 771 C CA . GLN B 1 14 ? 7.467 71.053 -23.937 1.00 55.74 30 GLN B CA 1
ATOM 772 C C . GLN B 1 14 ? 8.598 70.131 -23.465 1.00 49.62 30 GLN B C 1
ATOM 773 O O . GLN B 1 14 ? 8.327 68.929 -23.269 1.00 46.38 30 GLN B O 1
ATOM 779 N N . GLU B 1 15 ? 9.814 70.663 -23.312 1.00 43.47 31 GLU B N 1
ATOM 780 C CA . GLU B 1 15 ? 10.978 69.908 -22.773 1.00 45.62 31 GLU B CA 1
ATOM 781 C C . GLU B 1 15 ? 10.678 69.513 -21.318 1.00 49.06 31 GLU B C 1
ATOM 782 O O . GLU B 1 15 ? 10.890 68.326 -20.979 1.00 42.64 31 GLU B O 1
ATOM 788 N N . LYS B 1 16 ? 10.210 70.468 -20.506 1.00 45.73 32 LYS B N 1
ATOM 789 C CA . LYS B 1 16 ? 9.840 70.241 -19.082 1.00 53.67 32 LYS B CA 1
ATOM 790 C C . LYS B 1 16 ? 8.845 69.074 -18.987 1.00 50.93 32 LYS B C 1
ATOM 791 O O . LYS B 1 16 ? 9.020 68.190 -18.108 1.00 46.63 32 LYS B O 1
ATOM 797 N N . GLU B 1 17 ? 7.842 69.060 -19.865 1.00 47.07 33 GLU B N 1
ATOM 798 C CA . GLU B 1 17 ? 6.805 67.999 -19.871 1.00 53.18 33 GLU B CA 1
ATOM 799 C C . GLU B 1 17 ? 7.429 66.701 -20.397 1.00 49.07 33 GLU B C 1
ATOM 800 O O . GLU B 1 17 ? 7.053 65.639 -19.866 1.00 43.42 33 GLU B O 1
ATOM 806 N N . ASP B 1 18 ? 8.361 66.784 -21.360 1.00 44.87 34 ASP B N 1
ATOM 807 C CA . ASP B 1 18 ? 9.100 65.597 -21.879 1.00 44.03 34 ASP B CA 1
ATOM 808 C C . ASP B 1 18 ? 9.934 64.985 -20.737 1.00 40.84 34 ASP B C 1
ATOM 809 O O . ASP B 1 18 ? 9.991 63.740 -20.651 1.00 40.59 34 ASP B O 1
ATOM 814 N N . LEU B 1 19 ? 10.543 65.830 -19.904 1.00 35.21 35 LEU B N 1
ATOM 815 C CA . LEU B 1 19 ? 11.365 65.432 -18.743 1.00 36.34 35 LEU B CA 1
ATOM 816 C C . LEU B 1 19 ? 10.470 64.751 -17.704 1.00 39.57 35 LEU B C 1
ATOM 817 O O . LEU B 1 19 ? 10.869 63.650 -17.196 1.00 32.38 35 LEU B O 1
ATOM 822 N N . GLN B 1 20 ? 9.289 65.333 -17.431 1.00 40.31 36 GLN B N 1
ATOM 823 C CA . GLN B 1 20 ? 8.318 64.733 -16.471 1.00 44.35 36 GLN B CA 1
ATOM 824 C C . GLN B 1 20 ? 7.901 63.323 -16.934 1.00 42.21 36 GLN B C 1
ATOM 825 O O . GLN B 1 20 ? 7.828 62.403 -16.081 1.00 38.55 36 GLN B O 1
ATOM 831 N N . GLU B 1 21 ? 7.643 63.156 -18.232 1.00 37.94 37 GLU B N 1
ATOM 832 C CA . GLU B 1 21 ? 7.232 61.867 -18.842 1.00 41.07 37 GLU B CA 1
ATOM 833 C C . GLU B 1 21 ? 8.316 60.826 -18.559 1.00 36.97 37 GLU B C 1
ATOM 834 O O . GLU B 1 21 ? 7.970 59.717 -18.135 1.00 38.80 37 GLU B O 1
ATOM 840 N N . LEU B 1 22 ? 9.579 61.182 -18.803 1.00 34.97 38 LEU B N 1
ATOM 841 C CA . LEU B 1 22 ? 10.733 60.262 -18.641 1.00 32.24 38 LEU B CA 1
ATOM 842 C C . LEU B 1 22 ? 10.836 59.895 -17.156 1.00 29.29 38 LEU B C 1
ATOM 843 O O . LEU B 1 22 ? 10.985 58.697 -16.853 1.00 29.37 38 LEU B O 1
ATOM 848 N N . ASN B 1 23 ? 10.729 60.878 -16.277 1.00 25.60 39 ASN B N 1
ATOM 849 C CA . ASN B 1 23 ? 10.820 60.648 -14.811 1.00 28.43 39 ASN B CA 1
ATOM 850 C C . ASN B 1 23 ? 9.692 59.711 -14.348 1.00 29.09 39 ASN B C 1
ATOM 851 O O . ASN B 1 23 ? 10.004 58.805 -13.534 1.00 26.07 39 ASN B O 1
ATOM 856 N N . ASP B 1 24 ? 8.475 59.877 -14.897 1.00 32.35 40 ASP B N 1
ATOM 857 C CA . ASP B 1 24 ? 7.315 58.998 -14.597 1.00 34.62 40 ASP B CA 1
ATOM 858 C C . ASP B 1 24 ? 7.621 57.546 -15.002 1.00 32.47 40 ASP B C 1
ATOM 859 O O . ASP B 1 24 ? 7.291 56.623 -14.211 1.00 29.25 40 ASP B O 1
ATOM 864 N N . ARG B 1 25 ? 8.174 57.344 -16.202 1.00 29.13 41 ARG B N 1
ATOM 865 C CA . ARG B 1 25 ? 8.485 55.988 -16.720 1.00 28.57 41 ARG B CA 1
ATOM 866 C C . ARG B 1 25 ? 9.607 55.392 -15.872 1.00 24.88 41 ARG B C 1
ATOM 867 O O . ARG B 1 25 ? 9.531 54.173 -15.585 1.00 25.89 41 ARG B O 1
ATOM 875 N N . LEU B 1 26 ? 10.599 56.202 -15.510 1.00 23.48 42 LEU B N 1
ATOM 876 C CA . LEU B 1 26 ? 11.726 55.749 -14.656 1.00 26.04 42 LEU B CA 1
ATOM 877 C C . LEU B 1 26 ? 11.137 55.222 -13.338 1.00 24.54 42 LEU B C 1
ATOM 878 O O . LEU B 1 26 ? 11.541 54.134 -12.919 1.00 23.11 42 LEU B O 1
ATOM 883 N N . ALA B 1 27 ? 10.184 55.927 -12.739 1.00 26.13 43 ALA B N 1
ATOM 884 C CA . ALA B 1 27 ? 9.587 55.508 -11.441 1.00 23.39 43 ALA B CA 1
ATOM 885 C C . ALA B 1 27 ? 8.907 54.137 -11.608 1.00 22.54 43 ALA B C 1
ATOM 886 O O . ALA B 1 27 ? 9.062 53.264 -10.727 1.00 20.40 43 ALA B O 1
ATOM 888 N N . VAL B 1 28 ? 8.194 53.929 -12.721 1.00 22.63 44 VAL B N 1
ATOM 889 C CA . VAL B 1 28 ? 7.439 52.685 -13.001 1.00 22.42 44 VAL B CA 1
ATOM 890 C C . VAL B 1 28 ? 8.443 51.550 -13.164 1.00 21.35 44 VAL B C 1
ATOM 891 O O . VAL B 1 28 ? 8.179 50.452 -12.657 1.00 20.76 44 VAL B O 1
ATOM 895 N N . TYR B 1 29 ? 9.526 51.764 -13.901 1.00 20.51 45 TYR B N 1
ATOM 896 C CA . TYR B 1 29 ? 10.548 50.710 -14.118 1.00 20.48 45 TYR B CA 1
ATOM 897 C C . TYR B 1 29 ? 11.251 50.389 -12.806 1.00 19.40 45 TYR B C 1
ATOM 898 O O . TYR B 1 29 ? 11.517 49.209 -12.607 1.00 19.30 4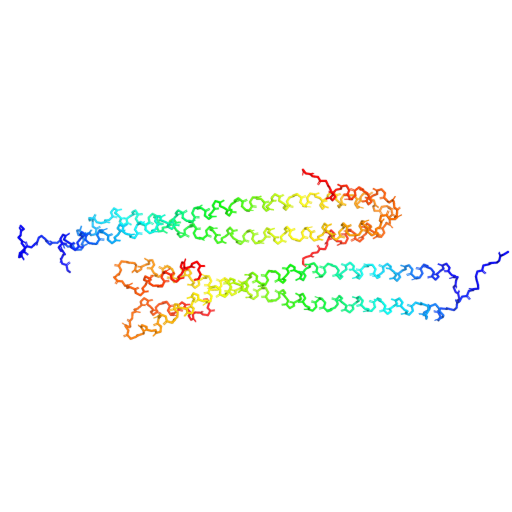5 TYR B O 1
ATOM 907 N N . ILE B 1 30 ? 11.514 51.386 -11.964 1.00 18.28 46 ILE B N 1
ATOM 908 C CA . ILE B 1 30 ? 12.134 51.116 -10.636 1.00 20.39 46 ILE B CA 1
ATOM 909 C C . ILE B 1 30 ? 11.174 50.222 -9.835 1.00 19.46 46 ILE B C 1
ATOM 910 O O . ILE B 1 30 ? 11.629 49.259 -9.247 1.00 20.36 46 ILE B O 1
ATOM 915 N N . ASP B 1 31 ? 9.885 50.523 -9.832 1.00 20.00 47 ASP B N 1
ATOM 916 C CA . ASP B 1 31 ? 8.873 49.664 -9.153 1.00 21.87 47 ASP B CA 1
ATOM 917 C C . ASP B 1 31 ? 8.942 48.224 -9.685 1.00 19.96 47 ASP B C 1
ATOM 918 O O . ASP B 1 31 ? 8.836 47.247 -8.908 1.00 20.39 47 ASP B O 1
ATOM 923 N N . ARG B 1 32 ? 9.059 48.073 -10.997 1.00 18.80 48 ARG B N 1
ATOM 924 C CA . ARG B 1 32 ? 9.104 46.739 -11.624 1.00 20.93 48 ARG B CA 1
ATOM 925 C C . ARG B 1 32 ? 10.372 46.008 -11.170 1.00 19.26 48 ARG B C 1
ATOM 926 O O . ARG B 1 32 ? 10.264 44.825 -10.823 1.00 17.57 48 ARG B O 1
ATOM 934 N N . VAL B 1 33 ? 11.503 46.699 -11.092 1.00 18.87 49 VAL B N 1
ATOM 935 C CA . VAL B 1 33 ? 12.782 46.114 -10.598 1.00 19.64 49 VAL B CA 1
ATOM 936 C C . VAL B 1 33 ? 12.567 45.648 -9.154 1.00 18.57 49 VAL B C 1
ATOM 937 O O . VAL B 1 33 ? 12.963 44.519 -8.841 1.00 19.55 49 VAL B O 1
ATOM 941 N N . ARG B 1 34 ? 11.950 46.464 -8.319 1.00 17.53 50 ARG B N 1
ATOM 942 C CA . ARG B 1 34 ? 11.741 46.108 -6.883 1.00 19.55 50 ARG B CA 1
ATOM 943 C C . ARG B 1 34 ? 10.880 44.834 -6.757 1.00 19.99 50 ARG B C 1
ATOM 944 O O . ARG B 1 34 ? 11.246 43.936 -5.989 1.00 22.98 50 ARG B O 1
ATOM 952 N N . SER B 1 35 ? 9.799 44.774 -7.520 1.00 21.36 51 SER B N 1
ATOM 953 C CA . SER B 1 35 ? 8.863 43.620 -7.565 1.00 24.32 51 SER B CA 1
ATOM 954 C C . SER B 1 35 ? 9.614 42.360 -8.036 1.00 22.50 51 SER B C 1
ATOM 955 O O . SER B 1 35 ? 9.538 41.315 -7.368 1.00 20.53 51 SER B O 1
ATOM 958 N N . LEU B 1 36 ? 10.372 42.469 -9.125 1.00 19.64 52 LEU B N 1
ATOM 959 C CA . LEU B 1 36 ? 11.133 41.325 -9.700 1.00 21.24 52 LEU B CA 1
ATOM 960 C C . LEU B 1 36 ? 12.252 40.884 -8.753 1.00 23.91 52 LEU B C 1
ATOM 961 O O . LEU B 1 36 ? 12.488 39.670 -8.664 1.00 21.52 52 LEU B O 1
ATOM 966 N N . GLU B 1 37 ? 12.909 41.812 -8.056 1.00 24.96 53 GLU B N 1
ATOM 967 C CA . GLU B 1 37 ? 13.985 41.436 -7.100 1.00 28.21 53 GLU B CA 1
ATOM 968 C C . GLU B 1 37 ? 13.392 40.642 -5.942 1.00 29.85 53 GLU B C 1
ATOM 969 O O . GLU B 1 37 ? 14.025 39.663 -5.504 1.00 30.82 53 GLU B O 1
ATOM 975 N N . THR B 1 38 ? 12.237 41.050 -5.455 1.00 29.33 54 THR B N 1
ATOM 976 C CA . THR B 1 38 ? 11.543 40.362 -4.348 1.00 33.00 54 THR B CA 1
ATOM 977 C C . THR B 1 38 ? 11.158 38.961 -4.830 1.00 30.41 54 THR B C 1
ATOM 978 O O . THR B 1 38 ? 11.444 38.007 -4.109 1.00 27.75 54 THR B O 1
ATOM 982 N N . GLU B 1 39 ? 10.540 38.859 -6.002 1.00 27.90 55 GLU B N 1
ATOM 983 C CA . GLU B 1 39 ? 10.157 37.559 -6.593 1.00 29.45 55 GLU B CA 1
ATOM 984 C C . GLU B 1 39 ? 11.404 36.676 -6.709 1.00 28.25 55 GLU B C 1
ATOM 985 O O . GLU B 1 39 ? 11.329 35.496 -6.302 1.00 25.59 55 GLU B O 1
ATOM 991 N N . ASN B 1 40 ? 12.496 37.209 -7.264 1.00 25.34 56 ASN B N 1
ATOM 992 C CA . ASN B 1 40 ? 13.747 36.465 -7.541 1.00 28.22 56 ASN B CA 1
ATOM 993 C C . ASN B 1 40 ? 14.274 35.858 -6.231 1.00 28.99 56 ASN B C 1
ATOM 994 O O . ASN B 1 40 ? 14.686 34.684 -6.222 1.00 24.51 56 ASN B O 1
ATOM 999 N N . ALA B 1 41 ? 14.278 36.662 -5.163 1.00 31.82 57 ALA B N 1
ATOM 1000 C CA . ALA B 1 41 ? 14.777 36.260 -3.823 1.00 34.27 57 ALA B CA 1
ATOM 1001 C C . ALA B 1 41 ? 13.930 35.096 -3.299 1.00 31.30 57 ALA B C 1
ATOM 1002 O O . ALA B 1 41 ? 14.520 34.134 -2.818 1.00 35.23 57 ALA B O 1
ATOM 1004 N N . GLY B 1 42 ? 12.607 35.181 -3.415 1.00 28.65 58 GLY B N 1
ATOM 1005 C CA . GLY B 1 42 ? 11.671 34.119 -3.027 1.00 27.81 58 GLY B CA 1
ATOM 1006 C C . GLY B 1 42 ? 11.876 32.865 -3.851 1.00 26.07 58 GLY B C 1
ATOM 1007 O O . GLY B 1 42 ? 11.830 31.773 -3.279 1.00 27.76 58 GLY B O 1
ATOM 1008 N N . LEU B 1 43 ? 12.098 32.981 -5.156 1.00 24.52 59 LEU B N 1
ATOM 1009 C CA . LEU B 1 43 ? 12.314 31.802 -6.023 1.00 22.55 59 LEU B CA 1
ATOM 1010 C C . LEU B 1 43 ? 13.622 31.125 -5.622 1.00 25.08 59 LEU B C 1
ATOM 1011 O O . LEU B 1 43 ? 13.636 29.860 -5.555 1.00 23.30 59 LEU B O 1
ATOM 1016 N N . ARG B 1 44 ? 14.685 31.888 -5.355 1.00 25.88 60 ARG B N 1
ATOM 1017 C CA . ARG B 1 44 ? 16.000 31.296 -5.002 1.00 28.89 60 ARG B CA 1
ATOM 1018 C C . ARG B 1 44 ? 15.862 30.522 -3.685 1.00 30.33 60 ARG B C 1
ATOM 1019 O O . ARG B 1 44 ? 16.424 29.419 -3.589 1.00 30.47 60 ARG B O 1
ATOM 1027 N N . LEU B 1 45 ? 15.126 31.060 -2.716 1.00 30.88 61 LEU B N 1
ATOM 1028 C CA . LEU B 1 45 ? 14.855 30.368 -1.428 1.00 36.72 61 LEU B CA 1
ATOM 1029 C C . LEU B 1 45 ? 14.100 29.065 -1.710 1.00 37.44 61 LEU B C 1
ATOM 1030 O O . LEU B 1 45 ? 14.492 28.018 -1.149 1.00 35.54 61 LEU B O 1
ATOM 1035 N N . ARG B 1 46 ? 13.057 29.124 -2.538 1.00 33.46 62 ARG B N 1
ATOM 1036 C CA . ARG B 1 46 ? 12.186 27.969 -2.838 1.00 36.32 62 ARG B CA 1
ATOM 1037 C C . ARG B 1 46 ? 13.017 26.867 -3.510 1.00 32.17 62 ARG B C 1
ATOM 1038 O O . ARG B 1 46 ? 12.859 25.705 -3.116 1.00 27.96 62 ARG B O 1
ATOM 1046 N N . ILE B 1 47 ? 13.894 27.209 -4.451 1.00 30.60 63 ILE B N 1
ATOM 1047 C CA . ILE B 1 47 ? 14.725 26.184 -5.156 1.00 30.59 63 ILE B CA 1
ATOM 1048 C C . ILE B 1 47 ? 15.728 25.562 -4.168 1.00 29.79 63 ILE B C 1
ATOM 1049 O O . ILE B 1 47 ? 15.854 24.324 -4.163 1.00 27.33 63 ILE B O 1
ATOM 1054 N N . THR B 1 48 ? 16.373 26.357 -3.313 1.00 30.76 64 THR B N 1
ATOM 1055 C CA . THR B 1 48 ? 17.282 25.828 -2.258 1.00 33.76 64 THR B CA 1
ATOM 1056 C C . THR B 1 48 ? 16.526 24.854 -1.346 1.00 35.94 64 THR B C 1
ATOM 1057 O O . THR B 1 48 ? 17.048 23.762 -1.129 1.00 34.95 64 THR B O 1
ATOM 1061 N N . GLU B 1 49 ? 15.348 25.213 -0.839 1.00 30.24 65 GLU B N 1
ATOM 1062 C CA . GLU B 1 49 ? 14.552 24.342 0.058 1.00 30.89 65 GLU B CA 1
ATOM 1063 C C . GLU B 1 49 ? 14.120 23.076 -0.692 1.00 32.04 65 GLU B C 1
ATOM 1064 O O . GLU B 1 49 ? 14.177 21.998 -0.087 1.00 29.44 65 GLU B O 1
ATOM 1070 N N . SER B 1 50 ? 13.681 23.191 -1.946 1.00 28.72 66 SER B N 1
ATOM 1071 C CA . SER B 1 50 ? 13.235 22.020 -2.739 1.00 28.79 66 SER B CA 1
ATOM 1072 C C . SER B 1 50 ? 14.427 21.072 -2.955 1.00 29.43 66 SER B C 1
ATOM 1073 O O . SER B 1 50 ? 14.247 19.835 -2.787 1.00 27.11 66 SER B O 1
ATOM 1076 N N . GLU B 1 51 ? 15.600 21.615 -3.285 1.00 28.45 67 GLU B N 1
ATOM 1077 C CA . GLU B 1 51 ? 16.825 20.805 -3.526 1.00 29.67 67 GLU B CA 1
ATOM 1078 C C . GLU B 1 51 ? 17.245 20.088 -2.232 1.00 27.51 67 GLU B C 1
ATOM 1079 O O . GLU B 1 51 ? 17.718 18.952 -2.317 1.00 26.36 67 GLU B O 1
ATOM 1085 N N . GLU B 1 52 ? 17.074 20.717 -1.068 1.00 27.17 68 GLU B N 1
ATOM 1086 C CA . GLU B 1 52 ? 17.355 20.078 0.245 1.00 28.92 68 GLU B CA 1
ATOM 1087 C C . GLU B 1 52 ? 16.391 18.909 0.465 1.00 29.27 68 GLU B C 1
ATOM 1088 O O . GLU B 1 52 ? 16.826 17.884 0.988 1.00 25.10 68 GLU B O 1
ATOM 1094 N N . VAL B 1 53 ? 15.118 19.053 0.101 1.00 26.67 69 VAL B N 1
ATOM 1095 C CA . VAL B 1 53 ? 14.139 17.941 0.249 1.00 25.31 69 VAL B CA 1
ATOM 1096 C C . VAL B 1 53 ? 14.544 16.802 -0.694 1.00 22.53 69 VAL B C 1
ATOM 1097 O O . VAL B 1 53 ? 14.540 15.649 -0.249 1.00 20.50 69 VAL B O 1
ATOM 1101 N N . VAL B 1 54 ? 14.890 17.113 -1.945 1.00 22.21 70 VAL B N 1
ATOM 1102 C CA . VAL B 1 54 ? 15.363 16.103 -2.927 1.00 22.98 70 VAL B CA 1
ATOM 1103 C C . VAL B 1 54 ? 16.523 15.311 -2.306 1.00 22.64 70 VAL B C 1
ATOM 1104 O O . VAL B 1 54 ? 16.512 14.055 -2.400 1.00 21.52 70 VAL B O 1
ATOM 1108 N N . ASP B 1 55 ? 17.513 15.995 -1.728 1.00 23.12 71 ASP B N 1
ATOM 1109 C CA . ASP B 1 55 ? 18.731 15.344 -1.190 1.00 24.87 71 ASP B CA 1
ATOM 1110 C C . ASP B 1 55 ? 18.346 14.462 -0.001 1.00 23.23 71 ASP B C 1
ATOM 1111 O O . ASP B 1 55 ? 18.872 13.357 0.088 1.00 21.23 71 ASP B O 1
ATOM 1116 N N . PHE B 1 56 ? 17.466 14.957 0.871 1.00 23.49 72 PHE B N 1
ATOM 1117 C CA . PHE B 1 56 ? 16.955 14.225 2.054 1.00 22.94 72 PHE B CA 1
ATOM 1118 C C . PHE B 1 56 ? 16.308 12.908 1.595 1.00 21.88 72 PHE B C 1
ATOM 1119 O O . PHE B 1 56 ? 16.670 11.814 2.102 1.00 20.20 72 PHE B O 1
ATOM 1127 N N . TYR B 1 57 ? 15.381 12.987 0.643 1.00 22.49 73 TYR B N 1
ATOM 1128 C CA . TYR B 1 57 ? 14.625 11.803 0.166 1.00 19.01 73 TYR B CA 1
ATOM 1129 C C . TYR B 1 57 ? 15.559 10.862 -0.578 1.00 19.89 73 TYR B C 1
ATOM 1130 O O . TYR B 1 57 ? 15.448 9.633 -0.422 1.00 18.23 73 TYR B O 1
ATOM 1139 N N . PHE B 1 58 ? 16.451 11.418 -1.387 1.00 20.11 74 PHE B N 1
ATOM 1140 C CA . PHE B 1 58 ? 17.421 10.615 -2.174 1.00 21.55 74 PHE B CA 1
ATOM 1141 C C . PHE B 1 58 ? 18.312 9.819 -1.218 1.00 19.19 74 PHE B C 1
ATOM 1142 O O . PHE B 1 58 ? 18.597 8.665 -1.511 1.00 19.25 74 PHE B O 1
ATOM 1150 N N . GLY B 1 59 ? 18.720 10.421 -0.104 1.00 19.24 75 GLY B N 1
ATOM 1151 C CA . GLY B 1 59 ? 19.572 9.770 0.902 1.00 19.96 75 GLY B CA 1
ATOM 1152 C C . GLY B 1 59 ? 18.870 8.575 1.507 1.00 19.71 75 GLY B C 1
ATOM 1153 O O . GLY B 1 59 ? 19.498 7.508 1.731 1.00 18.19 75 GLY B O 1
ATOM 1154 N N . LYS B 1 60 ? 17.590 8.742 1.818 1.00 18.00 76 LYS B N 1
ATOM 1155 C CA . LYS B 1 60 ? 16.736 7.653 2.328 1.00 17.88 76 LYS B CA 1
ATOM 1156 C C . LYS B 1 60 ? 16.679 6.525 1.301 1.00 15.75 76 LYS B C 1
ATOM 1157 O O . LYS B 1 60 ? 16.873 5.353 1.695 1.00 14.83 76 LYS B O 1
ATOM 1163 N N . LEU B 1 61 ? 16.401 6.853 0.032 1.00 15.82 77 LEU B N 1
ATOM 1164 C CA . LEU B 1 61 ? 16.300 5.821 -1.026 1.00 16.46 77 LEU B CA 1
ATOM 1165 C C . LEU B 1 61 ? 17.637 5.086 -1.172 1.00 16.35 77 LEU B C 1
ATOM 1166 O O . LEU B 1 61 ? 17.622 3.879 -1.324 1.00 14.58 77 LEU B O 1
ATOM 1171 N N . ARG B 1 62 ? 18.771 5.792 -1.160 1.00 17.27 78 ARG B N 1
ATOM 1172 C CA . ARG B 1 62 ? 20.117 5.156 -1.238 1.00 18.12 78 ARG B CA 1
ATOM 1173 C C . ARG B 1 62 ? 20.347 4.209 -0.043 1.00 15.45 78 ARG B C 1
ATOM 1174 O O . ARG B 1 62 ? 20.837 3.117 -0.230 1.00 16.15 78 ARG B O 1
ATOM 1182 N N . ASN B 1 63 ? 19.998 4.621 1.163 1.00 14.98 79 ASN B N 1
ATOM 1183 C CA . ASN B 1 63 ? 20.172 3.753 2.357 1.00 16.04 79 ASN B CA 1
ATOM 1184 C C . ASN B 1 63 ? 19.294 2.491 2.245 1.00 14.94 79 ASN B C 1
ATOM 1185 O O . ASN B 1 63 ? 19.734 1.391 2.596 1.00 14.24 79 ASN B O 1
ATOM 1190 N N . ILE B 1 64 ? 18.064 2.632 1.762 1.00 14.39 80 ILE B N 1
ATOM 1191 C CA . ILE B 1 64 ? 17.151 1.488 1.551 1.00 14.30 80 ILE B CA 1
ATOM 1192 C C . ILE B 1 64 ? 17.742 0.571 0.472 1.00 14.41 80 ILE B C 1
ATOM 1193 O O . ILE B 1 64 ? 17.737 -0.652 0.646 1.00 13.86 80 ILE B O 1
ATOM 1198 N N . GLU B 1 65 ? 18.259 1.147 -0.606 1.00 13.86 81 GLU B N 1
ATOM 1199 C CA . GLU B 1 65 ? 18.938 0.367 -1.662 1.00 14.68 81 GLU B CA 1
ATOM 1200 C C . GLU B 1 65 ? 20.075 -0.485 -1.056 1.00 14.65 81 GLU B C 1
ATOM 1201 O O . GLU B 1 65 ? 20.158 -1.686 -1.381 1.00 14.48 81 GLU B O 1
ATOM 1207 N N . LEU B 1 66 ? 20.912 0.121 -0.215 1.00 14.74 82 LEU B N 1
ATOM 1208 C CA . LEU B 1 66 ? 22.055 -0.593 0.421 1.00 16.90 82 LEU B CA 1
ATOM 1209 C C . LEU B 1 66 ? 21.530 -1.753 1.276 1.00 18.44 82 LEU B C 1
ATOM 1210 O O . LEU B 1 66 ? 22.096 -2.858 1.183 1.00 16.44 82 LEU B O 1
ATOM 1215 N N . ILE B 1 67 ? 20.480 -1.528 2.062 1.00 17.97 83 ILE B N 1
ATOM 1216 C CA . ILE B 1 67 ? 19.885 -2.597 2.920 1.00 17.21 83 ILE B CA 1
ATOM 1217 C C . ILE B 1 67 ? 19.388 -3.756 2.052 1.00 17.14 83 ILE B C 1
ATOM 1218 O O . ILE B 1 67 ? 19.626 -4.954 2.394 1.00 16.33 83 ILE B O 1
ATOM 1223 N N . CYS B 1 68 ? 18.720 -3.443 0.935 1.00 17.92 84 CYS B N 1
ATOM 1224 C CA . CYS B 1 68 ? 18.203 -4.479 0.010 1.00 17.50 84 CYS B CA 1
ATOM 1225 C C . CYS B 1 68 ? 19.376 -5.267 -0.586 1.00 19.00 84 CYS B C 1
ATOM 1226 O O . CYS B 1 68 ? 19.307 -6.538 -0.603 1.00 18.98 84 CYS B O 1
ATOM 1229 N N . GLN B 1 69 ? 20.414 -4.560 -1.046 1.00 17.86 85 GLN B N 1
ATOM 1230 C CA . GLN B 1 69 ? 21.607 -5.206 -1.667 1.00 18.33 85 GLN B CA 1
ATOM 1231 C C . GLN B 1 69 ? 22.273 -6.129 -0.648 1.00 17.59 85 GLN B C 1
ATOM 1232 O O . GLN B 1 69 ? 22.600 -7.278 -1.015 1.00 18.74 85 G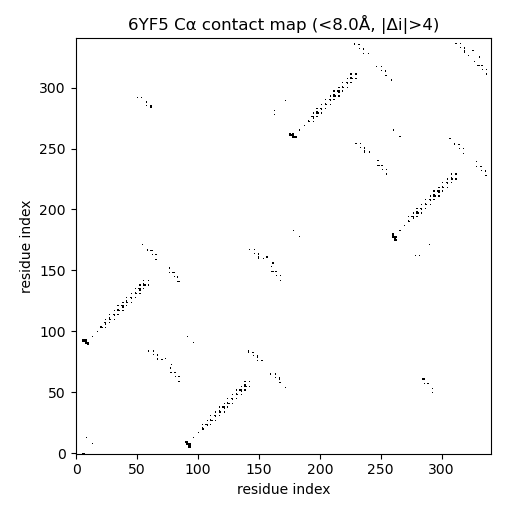LN B O 1
ATOM 1238 N N . GLU B 1 70 ? 22.398 -5.676 0.600 1.00 19.10 86 GLU B N 1
ATOM 1239 C CA . GLU B 1 70 ? 23.085 -6.432 1.675 1.00 18.92 86 GLU B CA 1
ATOM 1240 C C . GLU B 1 70 ? 22.307 -7.692 2.042 1.00 21.15 86 GLU B C 1
ATOM 1241 O O . GLU B 1 70 ? 22.907 -8.611 2.638 1.00 22.21 86 GLU B O 1
ATOM 1247 N N . ASN B 1 71 ? 21.024 -7.765 1.697 1.00 18.44 87 ASN B N 1
ATOM 1248 C CA . ASN B 1 71 ? 20.154 -8.880 2.137 1.00 18.05 87 ASN B CA 1
ATOM 1249 C C . ASN B 1 71 ? 19.671 -9.676 0.938 1.00 19.40 87 ASN B C 1
ATOM 1250 O O . ASN B 1 71 ? 18.714 -10.428 1.109 1.00 21.29 87 ASN B O 1
ATOM 1255 N N . GLU B 1 72 ? 20.313 -9.555 -0.219 1.00 19.81 88 GLU B N 1
ATOM 1256 C CA . GLU B 1 72 ? 19.923 -10.334 -1.421 1.00 22.58 88 GLU B CA 1
ATOM 1257 C C . GLU B 1 72 ? 19.995 -11.852 -1.152 1.00 25.33 88 GLU B C 1
ATOM 1258 O O . GLU B 1 72 ? 19.148 -12.588 -1.685 1.00 27.32 88 GLU B O 1
ATOM 1264 N N . GLY B 1 73 ? 20.969 -12.301 -0.338 1.00 27.75 89 GLY B N 1
ATOM 1265 C CA . GLY B 1 73 ? 21.125 -13.697 0.120 1.00 29.49 89 GLY B CA 1
ATOM 1266 C C . GLY B 1 73 ? 19.866 -14.283 0.740 1.00 33.74 89 GLY B C 1
ATOM 1267 O O . GLY B 1 73 ? 19.708 -15.492 0.681 1.00 32.72 89 GLY B O 1
ATOM 1268 N N . GLU B 1 74 ? 19.024 -13.460 1.370 1.00 31.10 90 GLU B N 1
ATOM 1269 C CA . GLU B 1 74 ? 17.772 -13.889 2.061 1.00 33.50 90 GLU B CA 1
ATOM 1270 C C . GLU B 1 74 ? 16.738 -14.401 1.057 1.00 31.06 90 GLU B C 1
ATOM 1271 O O . GLU B 1 74 ? 15.805 -15.122 1.479 1.00 28.81 90 GLU B O 1
ATOM 1277 N N . ASN B 1 75 ? 16.846 -14.040 -0.218 1.00 30.30 91 ASN B N 1
ATOM 1278 C CA . ASN B 1 75 ? 15.833 -14.408 -1.239 1.00 32.20 91 ASN B CA 1
ATOM 1279 C C . ASN B 1 75 ? 14.421 -13.963 -0.795 1.00 30.46 91 ASN B C 1
ATOM 1280 O O . ASN B 1 75 ? 13.474 -14.732 -0.937 1.00 29.57 91 ASN B O 1
ATOM 1285 N N . ASP B 1 76 ? 14.288 -12.752 -0.263 1.00 26.27 92 ASP B N 1
ATOM 1286 C CA . ASP B 1 76 ? 13.027 -12.228 0.314 1.00 26.51 92 ASP B CA 1
ATOM 1287 C C . ASP B 1 76 ? 12.232 -11.520 -0.784 1.00 26.10 92 ASP B C 1
ATOM 1288 O O . ASP B 1 76 ? 12.673 -10.482 -1.271 1.00 23.07 92 ASP B O 1
ATOM 1293 N N . PRO B 1 77 ? 11.050 -12.022 -1.212 1.00 25.07 93 PRO B N 1
ATOM 1294 C CA . PRO B 1 77 ? 10.259 -11.366 -2.258 1.00 25.38 93 PRO B CA 1
ATOM 1295 C C . PRO B 1 77 ? 9.817 -9.945 -1.886 1.00 23.52 93 PRO B C 1
ATOM 1296 O O . PRO B 1 77 ? 9.614 -9.135 -2.770 1.00 22.83 93 PRO B O 1
ATOM 1300 N N . VAL B 1 78 ? 9.691 -9.648 -0.594 1.00 19.56 94 VAL B N 1
ATOM 1301 C CA . VAL B 1 78 ? 9.319 -8.272 -0.162 1.00 20.95 94 VAL B CA 1
ATOM 1302 C C . VAL B 1 78 ? 10.464 -7.304 -0.507 1.00 21.15 94 VAL B C 1
ATOM 1303 O O . VAL B 1 78 ? 10.191 -6.233 -1.075 1.00 19.78 94 VAL B O 1
ATOM 1307 N N . LEU B 1 79 ? 11.712 -7.689 -0.207 1.00 19.92 95 LEU B N 1
ATOM 1308 C CA . LEU B 1 79 ? 12.893 -6.852 -0.543 1.00 19.10 95 LEU B CA 1
ATOM 1309 C C . LEU B 1 79 ? 13.009 -6.765 -2.059 1.00 17.25 95 LEU B C 1
ATOM 1310 O O . LEU B 1 79 ? 13.380 -5.703 -2.567 1.00 19.48 95 LEU B O 1
ATOM 1315 N N . GLN B 1 80 ? 12.676 -7.829 -2.762 1.00 19.07 96 GLN B N 1
ATOM 1316 C CA . GLN B 1 80 ? 12.765 -7.835 -4.242 1.00 18.50 96 GLN B CA 1
ATOM 1317 C C . GLN B 1 80 ? 11.770 -6.810 -4.808 1.00 21.69 96 GLN B C 1
ATOM 1318 O O . GLN B 1 80 ? 12.128 -6.078 -5.793 1.00 20.17 96 GLN B O 1
ATOM 1324 N N . ARG B 1 81 ? 10.573 -6.724 -4.220 1.00 20.49 97 ARG B N 1
ATOM 1325 C CA . ARG B 1 81 ? 9.540 -5.739 -4.650 1.00 20.43 97 ARG B CA 1
ATOM 1326 C C . ARG B 1 81 ? 10.029 -4.321 -4.371 1.00 18.78 97 ARG B C 1
ATOM 1327 O O . ARG B 1 81 ? 9.812 -3.395 -5.191 1.00 16.40 97 ARG B O 1
ATOM 1335 N N . ILE B 1 82 ? 10.687 -4.132 -3.249 1.00 18.59 98 ILE B N 1
ATOM 13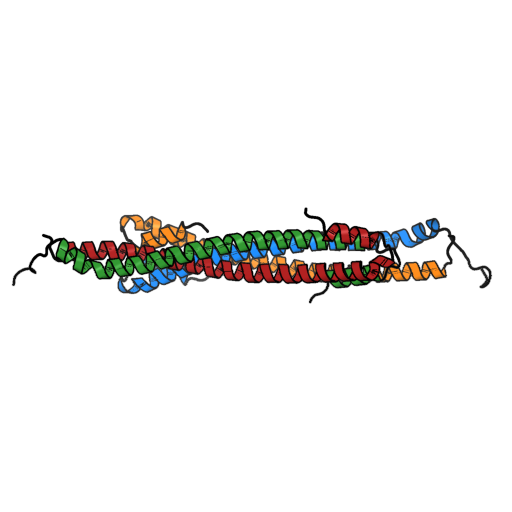36 C CA . ILE B 1 82 ? 11.242 -2.807 -2.881 1.00 16.73 98 ILE B CA 1
ATOM 1337 C C . ILE B 1 82 ? 12.326 -2.421 -3.887 1.00 17.43 98 ILE B C 1
ATOM 1338 O O . ILE B 1 82 ? 12.341 -1.264 -4.315 1.00 16.21 98 ILE B O 1
ATOM 1343 N N . VAL B 1 83 ? 13.214 -3.336 -4.249 1.00 18.10 99 VAL B N 1
ATOM 1344 C CA . VAL B 1 83 ? 14.275 -3.051 -5.260 1.00 18.69 99 VAL B CA 1
ATOM 1345 C C . VAL B 1 83 ? 13.610 -2.646 -6.583 1.00 19.67 99 VAL B C 1
ATOM 1346 O O . VAL B 1 83 ? 14.103 -1.678 -7.237 1.00 17.67 99 VAL B O 1
ATOM 1350 N N . ASP B 1 84 ? 12.516 -3.314 -6.958 1.00 21.17 100 ASP B N 1
ATOM 1351 C CA . ASP B 1 84 ? 11.803 -2.963 -8.211 1.00 24.50 100 ASP B CA 1
ATOM 1352 C C . ASP B 1 84 ? 11.247 -1.538 -8.108 1.00 22.00 100 ASP B C 1
ATOM 1353 O O . ASP B 1 84 ? 11.325 -0.800 -9.113 1.00 21.20 100 ASP B O 1
ATOM 1358 N N . ILE B 1 85 ? 10.757 -1.125 -6.945 1.00 19.64 101 ILE B N 1
ATOM 1359 C CA . ILE B 1 85 ? 10.296 0.283 -6.735 1.00 19.94 101 ILE B CA 1
ATOM 1360 C C . ILE B 1 85 ? 11.506 1.217 -6.866 1.00 20.81 101 ILE B C 1
ATOM 1361 O O . ILE B 1 85 ? 11.411 2.238 -7.557 1.00 20.48 101 ILE B O 1
ATOM 1366 N N . LEU B 1 86 ? 12.620 0.910 -6.206 1.00 17.90 102 LEU B N 1
ATOM 1367 C CA . LEU B 1 86 ? 13.810 1.794 -6.220 1.00 18.09 102 LEU B CA 1
ATOM 1368 C C . LEU B 1 86 ? 14.264 2.036 -7.661 1.00 19.90 102 LEU B C 1
ATOM 1369 O O . LEU B 1 86 ? 14.599 3.175 -7.976 1.00 20.40 102 LEU B O 1
ATOM 1374 N N . TYR B 1 87 ? 14.283 1.003 -8.490 1.00 20.73 103 TYR B N 1
ATOM 1375 C CA . TYR B 1 87 ? 14.893 1.059 -9.844 1.00 21.71 103 TYR B CA 1
ATOM 1376 C C . TYR B 1 87 ? 13.878 1.417 -10.925 1.00 26.25 103 TYR B C 1
ATOM 1377 O O . TYR B 1 87 ? 14.359 1.607 -12.046 1.00 26.86 103 TYR B O 1
ATOM 1386 N N . ALA B 1 88 ? 12.589 1.573 -10.603 1.00 27.18 104 ALA B N 1
ATOM 1387 C CA . ALA B 1 88 ? 11.549 1.996 -11.566 1.00 28.86 104 ALA B CA 1
ATOM 1388 C C . ALA B 1 88 ? 11.858 3.417 -12.085 1.00 32.84 104 ALA B C 1
ATOM 1389 O O . ALA B 1 88 ? 12.215 4.313 -11.291 1.00 29.80 104 ALA B O 1
ATOM 1391 N N . THR B 1 89 ? 11.699 3.632 -13.384 1.00 36.72 105 THR B N 1
ATOM 1392 C CA . THR B 1 89 ? 11.761 4.956 -14.068 1.00 44.29 105 THR B CA 1
ATOM 1393 C C . THR B 1 89 ? 10.414 5.682 -13.984 1.00 48.32 105 THR B C 1
ATOM 1394 O O . THR B 1 89 ? 9.470 5.136 -13.392 1.00 49.33 105 THR B O 1
ATOM 1398 N N . ASP B 1 90 ? 10.305 6.817 -14.670 1.00 58.59 106 ASP B N 1
ATOM 1399 C CA . ASP B 1 90 ? 9.257 7.850 -14.446 1.00 68.57 106 ASP B CA 1
ATOM 1400 C C . ASP B 1 90 ? 8.107 7.640 -15.443 1.00 68.68 106 ASP B C 1
ATOM 1401 O O . ASP B 1 90 ? 7.110 6.975 -15.131 1.00 63.28 106 ASP B O 1
ATOM 1406 N N . PRO C 1 4 ? -3.383 -41.120 12.296 1.00 85.02 20 PRO C N 1
ATOM 1407 C CA . PRO C 1 4 ? -3.938 -39.992 11.508 1.00 82.74 20 PRO C CA 1
ATOM 1408 C C . PRO C 1 4 ? -3.163 -39.782 10.189 1.00 79.84 20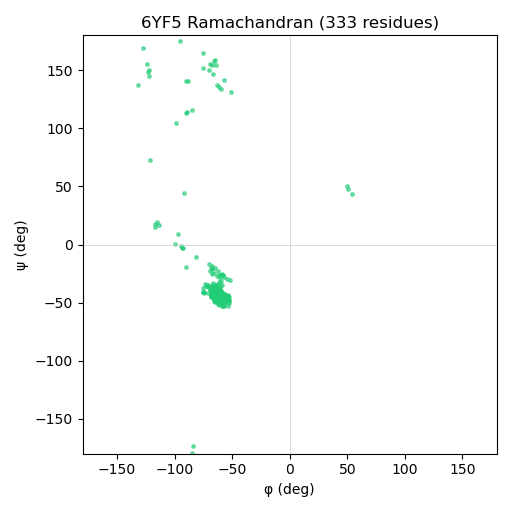 PRO C C 1
ATOM 1409 O O . PRO C 1 4 ? -1.950 -39.604 10.234 1.00 86.13 20 PRO C O 1
ATOM 1413 N N . LEU C 1 5 ? -3.865 -39.811 9.047 1.00 67.43 21 LEU C N 1
ATOM 1414 C CA . LEU C 1 5 ? -3.257 -39.826 7.682 1.00 69.44 21 LEU C CA 1
ATOM 1415 C C . LEU C 1 5 ? -3.184 -38.405 7.101 1.00 64.48 21 LEU C C 1
ATOM 1416 O O . LEU C 1 5 ? -3.758 -37.483 7.697 1.00 59.59 21 LEU C O 1
ATOM 1421 N N . SER C 1 6 ? -2.571 -38.273 5.921 1.00 53.40 22 SER C N 1
ATOM 1422 C CA . SER C 1 6 ? -2.494 -37.029 5.109 1.00 59.56 22 SER C CA 1
ATOM 1423 C C . SER C 1 6 ? -3.820 -36.711 4.406 1.00 54.69 22 SER C C 1
ATOM 1424 O O . SER C 1 6 ? -4.705 -37.566 4.328 1.00 52.80 22 SER C O 1
ATOM 1427 N N . PRO C 1 7 ? -4.015 -35.472 3.890 1.00 54.18 23 PRO C N 1
ATOM 1428 C CA . PRO C 1 7 ? -5.208 -35.141 3.105 1.00 54.76 23 PRO C CA 1
ATOM 1429 C C . PRO C 1 7 ? -5.228 -35.908 1.776 1.00 51.36 23 PRO C C 1
ATOM 1430 O O . PRO C 1 7 ? -4.161 -36.148 1.240 1.00 45.50 23 PRO C O 1
ATOM 1434 N N . THR C 1 8 ? -6.415 -36.284 1.280 1.00 53.29 24 THR C N 1
ATOM 1435 C CA . THR C 1 8 ? -6.538 -36.917 -0.062 1.00 56.78 24 THR C CA 1
ATOM 1436 C C . THR C 1 8 ? -5.932 -35.944 -1.081 1.00 52.87 24 THR C C 1
ATOM 1437 O O . THR C 1 8 ? -6.115 -34.711 -0.934 1.00 60.25 24 THR C O 1
ATOM 1441 N N . ARG C 1 9 ? -5.232 -36.494 -2.068 1.00 54.32 25 ARG C N 1
ATOM 1442 C CA . ARG C 1 9 ? -4.619 -35.772 -3.214 1.00 62.23 25 ARG C CA 1
ATOM 1443 C C . ARG C 1 9 ? -5.706 -35.383 -4.230 1.00 62.67 25 ARG C C 1
ATOM 1444 O O . ARG C 1 9 ? -6.703 -36.116 -4.349 1.00 69.07 25 ARG C O 1
ATOM 1452 N N . ILE C 1 10 ? -5.496 -34.301 -4.979 1.00 63.35 26 ILE C N 1
ATOM 1453 C CA . ILE C 1 10 ? -6.486 -33.763 -5.962 1.00 62.54 26 ILE C CA 1
ATOM 1454 C C . ILE C 1 10 ? -5.843 -33.707 -7.358 1.00 61.12 26 ILE C C 1
ATOM 1455 O O . ILE C 1 10 ? -4.594 -33.519 -7.456 1.00 60.15 26 ILE C O 1
ATOM 1460 N N . THR C 1 11 ? -6.671 -33.850 -8.397 1.00 56.81 27 THR C N 1
ATOM 1461 C CA . THR C 1 11 ? -6.295 -33.693 -9.828 1.00 59.56 27 THR C CA 1
ATOM 1462 C C . THR C 1 11 ? -5.873 -32.239 -10.078 1.00 59.77 27 THR C C 1
ATOM 1463 O O . THR C 1 11 ? -6.301 -31.351 -9.307 1.00 58.33 27 THR C O 1
ATOM 1467 N N . ARG C 1 12 ? -5.035 -32.013 -11.092 1.00 62.58 28 ARG C N 1
ATOM 1468 C CA . ARG C 1 12 ? -4.639 -30.668 -11.596 1.00 67.82 28 ARG C CA 1
ATOM 1469 C C . ARG C 1 12 ? -5.884 -29.878 -12.048 1.00 70.31 28 ARG C C 1
ATOM 1470 O O . ARG C 1 12 ? -5.827 -28.633 -12.009 1.00 72.74 28 ARG C O 1
ATOM 1472 N N . LEU C 1 13 ? -6.966 -30.560 -12.449 1.00 67.66 29 LEU C N 1
ATOM 1473 C CA . LEU C 1 13 ? -8.228 -29.899 -12.879 1.00 64.52 29 LEU C CA 1
ATOM 1474 C C . LEU C 1 13 ? -8.992 -29.368 -11.658 1.00 64.09 29 LEU C C 1
ATOM 1475 O O . LEU C 1 13 ? -9.511 -28.224 -11.747 1.00 47.77 29 LEU C O 1
ATOM 1480 N N . GLN C 1 14 ? -9.038 -30.142 -10.567 1.00 53.59 30 GLN C N 1
ATOM 1481 C CA . GLN C 1 14 ? -9.665 -29.705 -9.284 1.00 56.47 30 GLN C CA 1
ATOM 1482 C C . GLN C 1 14 ? -8.867 -28.518 -8.709 1.00 45.18 30 GLN C C 1
ATOM 1483 O O . GLN C 1 14 ? -9.479 -27.604 -8.123 1.00 35.74 30 GLN C O 1
ATOM 1489 N N . GLU C 1 15 ? -7.539 -28.550 -8.864 1.00 47.72 31 GLU C N 1
ATOM 1490 C CA . GLU C 1 15 ? -6.628 -27.458 -8.425 1.00 48.98 31 GLU C CA 1
ATOM 1491 C C . GLU C 1 15 ? -6.927 -26.220 -9.270 1.00 50.86 31 GLU C C 1
ATOM 1492 O O . GLU C 1 15 ? -7.087 -25.144 -8.678 1.00 46.01 31 GLU C O 1
ATOM 1498 N N . LYS C 1 16 ? -7.007 -26.378 -10.597 1.00 48.23 32 LYS C N 1
ATOM 1499 C CA . LYS C 1 16 ? -7.333 -25.281 -11.553 1.00 45.85 32 LYS C CA 1
ATOM 1500 C C . LYS C 1 16 ? -8.640 -24.601 -11.122 1.00 54.19 32 LYS C C 1
ATOM 1501 O O . LYS C 1 16 ? -8.686 -23.359 -11.136 1.00 59.67 32 LYS C O 1
ATOM 1507 N N . GLU C 1 17 ? -9.659 -25.370 -10.742 1.00 45.96 33 GLU C N 1
ATOM 1508 C CA . GLU C 1 17 ? -10.969 -24.816 -10.325 1.00 53.20 33 GLU C CA 1
ATOM 1509 C C . GLU C 1 17 ? -10.809 -24.188 -8.936 1.00 58.25 33 GLU C C 1
ATOM 1510 O O . GLU C 1 17 ? -11.458 -23.150 -8.699 1.00 51.86 33 GLU C O 1
ATOM 1516 N N . ASP C 1 18 ? -9.956 -24.756 -8.066 1.00 54.87 34 ASP C N 1
ATOM 1517 C CA . ASP C 1 18 ? -9.623 -24.145 -6.742 1.00 55.43 34 ASP C CA 1
ATOM 1518 C C . ASP C 1 18 ? -8.934 -22.782 -6.969 1.00 48.71 34 ASP C C 1
ATOM 1519 O O . ASP C 1 18 ? -9.200 -21.858 -6.199 1.00 50.95 34 ASP C O 1
ATOM 1524 N N . LEU C 1 19 ? -8.080 -22.688 -7.988 1.00 49.29 35 LEU C N 1
ATOM 1525 C CA . LEU C 1 19 ? -7.296 -21.490 -8.423 1.00 47.41 35 LEU C CA 1
ATOM 1526 C C . LEU C 1 19 ? -8.103 -20.509 -9.297 1.00 46.66 35 LEU C C 1
ATOM 1527 O O . LEU C 1 19 ? -7.556 -19.423 -9.587 1.00 39.41 35 LEU C O 1
ATOM 1532 N N . GLN C 1 20 ? -9.301 -20.865 -9.776 1.00 42.50 36 GLN C N 1
ATOM 1533 C CA . GLN C 1 20 ? -10.041 -20.036 -10.774 1.00 38.19 36 GLN C CA 1
ATOM 1534 C C . GLN C 1 20 ? -10.414 -18.688 -10.113 1.00 33.80 36 GLN C C 1
ATOM 1535 O O . GLN C 1 20 ? -10.297 -17.637 -10.794 1.00 30.97 36 GLN C O 1
ATOM 1541 N N . GLU C 1 21 ? -10.812 -18.701 -8.840 1.00 31.17 37 GLU C N 1
ATOM 1542 C CA . GLU C 1 21 ? -11.207 -17.454 -8.124 1.00 36.94 37 GLU C CA 1
ATOM 1543 C C . GLU C 1 21 ? -9.968 -16.541 -8.040 1.00 33.93 37 GLU C C 1
ATOM 1544 O O . GLU C 1 21 ? -10.101 -15.331 -8.266 1.00 27.91 37 GLU C O 1
ATOM 1550 N N . LEU C 1 22 ? -8.796 -17.099 -7.745 1.00 31.87 38 LEU C N 1
ATOM 1551 C CA . LEU C 1 22 ? -7.549 -16.311 -7.624 1.00 31.67 38 LEU C CA 1
ATOM 1552 C C . LEU C 1 22 ? -7.184 -15.758 -9.003 1.00 26.94 38 LEU C C 1
ATOM 1553 O O . LEU C 1 22 ? -6.795 -14.596 -9.108 1.00 25.14 38 LEU C O 1
ATOM 1558 N N . ASN C 1 23 ? -7.295 -16.564 -10.042 1.00 27.80 39 ASN C N 1
ATOM 1559 C CA . ASN C 1 23 ? -7.019 -16.126 -11.437 1.00 27.36 39 ASN C CA 1
ATOM 1560 C C . ASN C 1 23 ? -7.963 -14.983 -11.824 1.00 26.64 39 ASN C C 1
ATOM 1561 O O . ASN C 1 23 ? -7.501 -14.048 -12.501 1.00 26.79 39 ASN C O 1
ATOM 1566 N N . ASP C 1 24 ? -9.231 -15.034 -11.408 1.00 24.82 40 ASP C N 1
ATOM 1567 C CA . ASP C 1 24 ? -10.221 -13.941 -11.605 1.00 25.69 40 ASP C CA 1
ATOM 1568 C C . ASP C 1 24 ? -9.753 -12.652 -10.899 1.00 23.64 40 ASP C C 1
ATOM 1569 O O . ASP C 1 24 ? -9.965 -11.584 -11.437 1.00 19.84 40 ASP C O 1
ATOM 1574 N N . ARG C 1 25 ? -9.210 -12.731 -9.684 1.00 20.64 41 ARG C N 1
ATOM 1575 C CA . ARG C 1 25 ? -8.684 -11.549 -8.947 1.00 21.91 41 ARG C CA 1
ATOM 1576 C C . ARG C 1 25 ? -7.453 -11.009 -9.690 1.00 22.31 41 ARG C C 1
ATOM 1577 O O . ARG C 1 25 ? -7.329 -9.760 -9.804 1.00 20.98 41 ARG C O 1
ATOM 1585 N N . LEU C 1 26 ? -6.563 -11.889 -10.168 1.00 20.27 42 LEU C N 1
ATOM 1586 C CA . LEU C 1 26 ? -5.426 -11.453 -11.017 1.00 25.25 42 LEU C CA 1
ATOM 1587 C C . LEU C 1 26 ? -5.972 -10.641 -12.209 1.00 24.83 42 LEU C C 1
ATOM 1588 O O . LEU C 1 26 ? -5.438 -9.563 -12.490 1.00 21.24 42 LEU C O 1
ATOM 1593 N N . ALA C 1 27 ? -7.022 -11.128 -12.873 1.00 23.60 43 ALA C N 1
ATOM 1594 C CA . ALA C 1 27 ? -7.589 -10.459 -14.061 1.00 24.76 43 ALA C CA 1
ATOM 1595 C C . ALA C 1 27 ? -8.096 -9.066 -13.680 1.00 23.06 43 ALA C C 1
ATOM 1596 O O . ALA C 1 27 ? -7.926 -8.174 -14.479 1.00 23.42 43 ALA C O 1
ATOM 1598 N N . VAL C 1 28 ? -8.694 -8.873 -12.505 1.00 19.78 44 VAL C N 1
ATOM 1599 C CA . VAL C 1 28 ? -9.238 -7.563 -12.047 1.00 20.83 44 VAL C CA 1
ATOM 1600 C C . VAL C 1 28 ? -8.071 -6.571 -11.946 1.00 19.87 44 VAL C C 1
ATOM 1601 O O . VAL C 1 28 ? -8.208 -5.441 -12.447 1.00 19.25 44 VAL C O 1
ATOM 1605 N N . TYR C 1 29 ? -6.965 -6.980 -11.336 1.00 18.58 45 TYR C N 1
ATOM 1606 C CA . TYR C 1 29 ? -5.819 -6.056 -11.145 1.00 19.25 45 TYR C CA 1
ATOM 1607 C C . TYR C 1 29 ? -5.121 -5.829 -12.481 1.00 19.11 45 TYR C C 1
ATOM 1608 O O . TYR C 1 29 ? -4.703 -4.693 -12.695 1.00 18.64 45 TYR C O 1
ATOM 1617 N N . ILE C 1 30 ? -5.035 -6.832 -13.350 1.00 19.65 46 ILE C N 1
ATOM 1618 C CA . ILE C 1 30 ? -4.459 -6.644 -14.709 1.00 22.02 46 ILE C CA 1
ATOM 1619 C C . ILE C 1 30 ? -5.301 -5.586 -15.434 1.00 20.30 46 ILE C C 1
ATOM 1620 O O . ILE C 1 30 ? -4.689 -4.699 -16.051 1.00 21.58 46 ILE C O 1
ATOM 1625 N N . ASP C 1 31 ? -6.624 -5.679 -15.374 1.00 22.30 47 ASP C N 1
ATOM 1626 C CA . ASP C 1 31 ? -7.528 -4.697 -16.016 1.00 26.33 47 ASP C CA 1
ATOM 1627 C C . ASP C 1 31 ? -7.231 -3.306 -15.464 1.00 24.38 47 ASP C C 1
ATOM 1628 O O . ASP C 1 31 ? -7.245 -2.354 -16.236 1.00 22.16 47 ASP C O 1
ATOM 1633 N N . ARG C 1 32 ? -7.036 -3.191 -14.152 1.00 20.38 48 ARG C N 1
ATOM 1634 C CA . ARG C 1 32 ? -6.801 -1.895 -13.510 1.00 18.82 48 ARG C CA 1
ATOM 1635 C C . ARG C 1 32 ? -5.470 -1.335 -14.026 1.00 18.13 48 ARG C C 1
ATOM 1636 O O . ARG C 1 32 ? -5.462 -0.124 -14.386 1.00 18.53 48 ARG C O 1
ATOM 1644 N N . VAL C 1 33 ? -4.432 -2.184 -14.160 1.00 17.11 49 VAL C N 1
ATOM 1645 C CA . VAL C 1 33 ? -3.112 -1.749 -14.682 1.00 17.87 49 VAL C CA 1
ATOM 1646 C C . VAL C 1 33 ? -3.324 -1.217 -16.102 1.00 17.42 49 VAL C C 1
ATOM 1647 O O . VAL C 1 33 ? -2.789 -0.148 -16.421 1.00 16.18 49 VAL C O 1
ATOM 1651 N N . ARG C 1 34 ? -4.063 -1.942 -16.929 1.00 19.76 50 ARG C N 1
ATOM 1652 C CA . ARG C 1 34 ? -4.184 -1.576 -18.368 1.00 21.27 50 ARG C CA 1
ATOM 1653 C C . ARG C 1 34 ? -4.990 -0.284 -18.498 1.00 20.83 50 ARG C C 1
ATOM 1654 O O . ARG C 1 34 ? -4.643 0.535 -19.338 1.00 19.17 50 ARG C O 1
ATOM 1662 N N . SER C 1 35 ? -6.022 -0.097 -17.685 1.00 22.21 51 SER C N 1
ATOM 1663 C CA . SER C 1 35 ? -6.852 1.128 -17.645 1.00 21.75 51 SER C CA 1
ATOM 1664 C C . SER C 1 35 ? -5.967 2.316 -17.238 1.00 21.50 51 SER C C 1
ATOM 1665 O O . SER C 1 35 ? -6.003 3.366 -17.926 1.00 18.75 51 SER C O 1
ATOM 1668 N N . LEU C 1 36 ? -5.173 2.158 -16.176 1.00 19.13 52 LEU C N 1
ATOM 1669 C CA . LEU C 1 36 ? -4.274 3.230 -15.699 1.00 20.50 52 LEU C CA 1
ATOM 1670 C C . LEU C 1 36 ? -3.154 3.494 -16.715 1.00 20.32 52 LEU C C 1
ATOM 1671 O O . LEU C 1 36 ? -2.757 4.679 -16.830 1.00 19.46 52 LEU C O 1
ATOM 1676 N N . GLU C 1 37 ? -2.642 2.477 -17.432 1.00 19.26 53 GLU C N 1
ATOM 1677 C CA . GLU C 1 37 ? -1.603 2.713 -18.471 1.00 20.39 53 GLU C CA 1
ATOM 1678 C C . GLU C 1 37 ? -2.191 3.581 -19.600 1.00 20.40 53 GLU C C 1
ATOM 1679 O O . GLU C 1 37 ? -1.510 4.502 -20.070 1.00 18.60 53 GLU C O 1
ATOM 1685 N N . THR C 1 38 ? -3.421 3.314 -20.012 1.00 20.89 54 THR C N 1
ATOM 1686 C CA . THR C 1 38 ? -4.115 4.113 -21.057 1.00 23.96 54 THR C CA 1
ATOM 1687 C C . THR C 1 38 ? -4.271 5.555 -20.549 1.00 22.88 54 THR C C 1
ATOM 1688 O O . THR C 1 38 ? -3.889 6.483 -21.278 1.00 21.43 54 THR C O 1
ATOM 1692 N N . GLU C 1 39 ? -4.805 5.717 -19.337 1.00 22.69 55 GLU C N 1
ATOM 1693 C CA . GLU C 1 39 ? -4.997 7.044 -18.729 1.00 24.63 55 GLU C CA 1
ATOM 1694 C C . GLU C 1 39 ? -3.655 7.785 -18.673 1.00 25.31 55 GLU C C 1
ATOM 1695 O O . GLU C 1 39 ? -3.596 8.973 -19.116 1.00 26.46 55 GLU C O 1
ATOM 1701 N N . ASN C 1 40 ? -2.617 7.125 -18.167 1.00 23.24 56 ASN C N 1
ATOM 1702 C CA . ASN C 1 40 ? -1.300 7.770 -17.920 1.00 25.10 56 ASN C CA 1
ATOM 1703 C C . ASN C 1 40 ? -0.731 8.235 -19.270 1.00 25.05 56 ASN C C 1
ATOM 1704 O O . ASN C 1 40 ? -0.150 9.324 -19.303 1.00 21.99 56 ASN C O 1
ATOM 1709 N N . ALA C 1 41 ? -0.883 7.450 -20.341 1.00 25.04 57 ALA C N 1
ATOM 1710 C CA . ALA C 1 41 ? -0.348 7.787 -21.686 1.00 27.25 57 ALA C CA 1
ATOM 1711 C C . ALA C 1 41 ? -1.054 9.049 -22.201 1.00 23.43 57 ALA C C 1
ATOM 1712 O O . ALA C 1 41 ? -0.344 9.956 -22.699 1.00 27.32 57 ALA C O 1
ATOM 1714 N N . GLY C 1 42 ? -2.372 9.144 -22.024 1.00 23.67 58 GLY C N 1
ATOM 1715 C CA . GLY C 1 42 ? -3.161 10.335 -22.386 1.00 24.91 58 GLY C CA 1
ATOM 1716 C C . GLY C 1 42 ? -2.735 11.555 -21.573 1.00 25.66 58 GLY C C 1
ATOM 1717 O O . GLY C 1 42 ? -2.576 12.657 -22.157 1.00 24.49 58 GLY C O 1
ATOM 1718 N N . LEU C 1 43 ? -2.533 11.380 -20.267 1.00 22.48 59 LEU C N 1
ATOM 1719 C CA . LEU C 1 43 ? -2.088 12.500 -19.404 1.00 25.00 59 LEU C CA 1
ATOM 1720 C C . LEU C 1 43 ? -0.692 12.989 -19.835 1.00 26.12 59 LEU C C 1
ATOM 1721 O O . LEU C 1 43 ? -0.492 14.229 -19.881 1.00 24.51 59 LEU C O 1
ATOM 1726 N N . ARG C 1 44 ? 0.242 12.083 -20.153 1.00 24.96 60 ARG C N 1
ATOM 1727 C CA . ARG C 1 44 ? 1.623 12.486 -20.510 1.00 27.03 60 ARG C CA 1
ATOM 1728 C C . ARG C 1 44 ? 1.577 13.327 -21.798 1.00 26.06 60 ARG C C 1
ATOM 1729 O O . ARG C 1 44 ? 2.267 14.363 -21.866 1.00 27.40 60 ARG C O 1
ATOM 1737 N N . LEU C 1 45 ? 0.771 12.917 -22.765 1.00 26.18 61 LEU C N 1
ATOM 1738 C CA . LEU C 1 45 ? 0.590 13.682 -24.022 1.00 33.48 61 LEU C CA 1
ATOM 1739 C C . LEU C 1 45 ? 0.015 15.075 -23.715 1.00 30.15 61 LEU C C 1
ATOM 1740 O O . LEU C 1 45 ? 0.568 16.067 -24.235 1.00 28.98 61 LEU C O 1
ATOM 1745 N N . ARG C 1 46 ? -1.028 15.129 -22.887 1.00 30.50 62 ARG C N 1
ATOM 1746 C CA . ARG C 1 46 ? -1.742 16.372 -22.514 1.00 31.14 62 ARG C CA 1
ATOM 1747 C C . ARG C 1 46 ? -0.764 17.337 -21.839 1.00 31.74 62 ARG C C 1
ATOM 1748 O O . ARG C 1 46 ? -0.780 18.514 -22.219 1.00 32.54 62 ARG C O 1
ATOM 1756 N N . ILE C 1 47 ? 0.077 16.870 -20.921 1.00 31.56 63 ILE C N 1
ATOM 1757 C CA . ILE C 1 47 ? 1.027 17.763 -20.187 1.00 35.59 63 ILE C CA 1
ATOM 1758 C C . ILE C 1 47 ? 2.097 18.282 -21.163 1.00 33.42 63 ILE C C 1
ATOM 1759 O O . ILE C 1 47 ? 2.391 19.494 -21.127 1.00 27.01 63 ILE C O 1
ATOM 1764 N N . THR C 1 48 ? 2.647 17.428 -22.032 1.00 31.54 64 THR C N 1
ATOM 1765 C CA . THR C 1 48 ? 3.627 17.870 -23.064 1.00 31.58 64 THR C CA 1
ATOM 1766 C C . THR C 1 48 ? 3.002 18.961 -23.945 1.00 30.62 64 THR C C 1
ATOM 1767 O O . THR C 1 48 ? 3.658 20.005 -24.134 1.00 29.00 64 THR C O 1
ATOM 1771 N N . GLU C 1 49 ? 1.797 18.751 -24.457 1.00 27.77 65 GLU C N 1
ATOM 1772 C CA . GLU C 1 49 ? 1.117 19.750 -25.334 1.00 32.87 65 GLU C CA 1
ATOM 1773 C C . GLU C 1 49 ? 0.809 21.030 -24.554 1.00 31.49 65 GLU C C 1
ATOM 1774 O O . GLU C 1 49 ? 0.985 22.086 -25.122 1.00 29.00 65 GLU C O 1
ATOM 1780 N N . SER C 1 50 ? 0.370 20.933 -23.302 1.00 26.22 66 SER C N 1
ATOM 1781 C CA . SER C 1 50 ? 0.053 22.121 -22.470 1.00 27.99 66 SER C CA 1
ATOM 1782 C C . SER C 1 50 ? 1.335 22.924 -22.239 1.00 26.02 66 SER C C 1
ATOM 1783 O O . SER C 1 50 ? 1.290 24.167 -22.385 1.00 26.07 66 SER C O 1
ATOM 1786 N N . GLU C 1 51 ? 2.450 22.251 -21.932 1.00 27.31 67 GLU C N 1
ATOM 1787 C CA . GLU C 1 51 ? 3.744 22.927 -21.666 1.00 28.94 67 GLU C CA 1
ATOM 1788 C C . GLU C 1 51 ? 4.233 23.640 -22.942 1.00 29.38 67 GLU C C 1
ATOM 1789 O O . GLU C 1 51 ? 4.811 24.750 -22.835 1.00 27.81 67 GLU C O 1
ATOM 1795 N N . GLU C 1 52 ? 4.013 23.039 -24.115 1.00 28.73 68 GLU C N 1
ATOM 1796 C CA . GLU C 1 52 ? 4.375 23.668 -25.405 1.00 29.74 68 GLU C CA 1
ATOM 1797 C C . GLU C 1 52 ? 3.527 24.932 -25.610 1.00 28.75 68 GLU C C 1
ATOM 1798 O O . GLU C 1 52 ? 4.040 25.918 -26.105 1.00 25.17 68 GLU C O 1
ATOM 1804 N N . VAL C 1 53 ? 2.243 24.890 -25.282 1.00 26.07 69 VAL C N 1
ATOM 1805 C CA . VAL C 1 53 ? 1.357 26.072 -25.431 1.00 24.88 69 VAL C CA 1
ATOM 1806 C C . VAL C 1 53 ? 1.810 27.154 -24.447 1.00 24.08 69 VAL C C 1
ATOM 1807 O O . VAL C 1 53 ? 1.892 28.291 -24.881 1.00 23.56 69 VAL C O 1
ATOM 1811 N N . VAL C 1 54 ? 2.127 26.823 -23.202 1.00 23.87 70 VAL C N 1
ATOM 1812 C CA . VAL C 1 54 ? 2.692 27.796 -22.226 1.00 25.10 70 VAL C CA 1
ATOM 1813 C C . VAL C 1 54 ? 3.917 28.502 -22.839 1.00 26.95 70 VAL C C 1
ATOM 1814 O O . VAL C 1 54 ? 3.973 29.771 -22.776 1.00 24.13 70 VAL C O 1
ATOM 1818 N N . ASP C 1 55 ? 4.862 27.738 -23.391 1.00 25.30 71 ASP C N 1
ATOM 1819 C CA . ASP C 1 55 ? 6.116 28.311 -23.954 1.00 28.85 71 ASP C CA 1
ATOM 1820 C C . ASP C 1 55 ? 5.781 29.247 -25.133 1.00 24.05 71 ASP C C 1
ATOM 1821 O O . ASP C 1 55 ? 6.347 30.349 -25.226 1.00 22.42 71 ASP C O 1
ATOM 1826 N N . PHE C 1 56 ? 4.894 28.785 -26.007 1.00 25.75 72 PHE C N 1
ATOM 1827 C CA . PHE C 1 56 ? 4.434 29.506 -27.216 1.00 26.32 72 PHE C CA 1
ATOM 1828 C C . PHE C 1 56 ? 3.804 30.845 -26.803 1.00 26.86 72 PHE C C 1
ATOM 1829 O O . PHE C 1 56 ? 4.181 31.895 -27.325 1.00 21.59 72 PHE C O 1
ATOM 1837 N N . TYR C 1 57 ? 2.864 30.815 -25.869 1.00 21.29 73 TYR C N 1
ATOM 1838 C CA . TYR C 1 57 ? 2.122 32.010 -25.419 1.00 20.35 73 TYR C CA 1
ATOM 1839 C C . TYR C 1 57 ? 3.045 32.939 -24.650 1.00 20.33 73 TYR C C 1
ATOM 1840 O O . TYR C 1 57 ? 2.930 34.160 -24.841 1.00 18.41 73 TYR C O 1
ATOM 1849 N N . PHE C 1 58 ? 3.940 32.396 -23.847 1.00 21.22 74 PHE C N 1
ATOM 1850 C CA . PHE C 1 58 ? 4.909 33.206 -23.079 1.00 25.71 74 PHE C CA 1
ATOM 1851 C C . PHE C 1 58 ? 5.802 33.983 -24.064 1.00 25.37 74 PHE C C 1
ATOM 1852 O O . PHE C 1 58 ? 6.059 35.183 -23.810 1.00 22.37 74 PHE C O 1
ATOM 1860 N N . GLY C 1 59 ? 6.223 33.325 -25.156 1.00 22.46 75 GLY C N 1
ATOM 1861 C CA . GLY C 1 59 ? 7.068 33.966 -26.167 1.00 20.88 75 GLY C CA 1
ATOM 1862 C C . GLY C 1 59 ? 6.347 35.147 -26.807 1.00 20.93 75 GLY C C 1
ATOM 1863 O O . GLY C 1 59 ? 6.974 36.209 -27.015 1.00 19.87 75 GLY C O 1
ATOM 1864 N N . LYS C 1 60 ? 5.066 34.969 -27.119 1.00 21.72 76 LYS C N 1
ATOM 1865 C CA . LYS C 1 60 ? 4.199 36.039 -27.678 1.00 20.14 76 LYS C CA 1
ATOM 1866 C C . LYS C 1 60 ? 4.142 37.203 -26.686 1.00 18.47 76 LYS C C 1
ATOM 1867 O O . LYS C 1 60 ? 4.315 38.363 -27.099 1.00 18.55 76 LYS C O 1
ATOM 1873 N N . LEU C 1 61 ? 3.853 36.927 -25.416 1.00 18.48 77 LEU C N 1
ATOM 1874 C CA . LEU C 1 61 ? 3.738 38.005 -24.400 1.00 19.00 77 LEU C CA 1
ATOM 1875 C C . LEU C 1 61 ? 5.066 38.766 -24.265 1.00 18.14 77 LEU C C 1
ATOM 1876 O O . LEU C 1 61 ? 5.031 40.013 -24.174 1.00 17.25 77 LEU C O 1
ATOM 1881 N N . ARG C 1 62 ? 6.199 38.062 -24.246 1.00 19.43 78 ARG C N 1
ATOM 1882 C CA . ARG C 1 62 ? 7.524 38.720 -24.152 1.00 20.49 78 ARG C CA 1
ATOM 1883 C C . ARG C 1 62 ? 7.770 39.606 -25.392 1.00 19.23 78 ARG C C 1
ATOM 1884 O O . ARG C 1 62 ? 8.267 40.723 -25.246 1.00 19.59 78 ARG C O 1
ATOM 1892 N N . ASN C 1 63 ? 7.457 39.109 -26.587 1.00 18.62 79 ASN C N 1
ATOM 1893 C CA . ASN C 1 63 ? 7.637 39.891 -27.830 1.00 19.29 79 ASN C CA 1
ATOM 1894 C C . ASN C 1 63 ? 6.776 41.153 -27.808 1.00 18.45 79 ASN C C 1
ATOM 1895 O O . ASN C 1 63 ? 7.256 42.213 -28.244 1.00 18.69 79 ASN C O 1
ATOM 1900 N N . ILE C 1 64 ? 5.536 41.052 -27.319 1.00 18.22 80 ILE C N 1
ATOM 1901 C CA . ILE C 1 64 ? 4.621 42.219 -27.210 1.00 17.62 80 ILE C CA 1
ATOM 1902 C C . ILE C 1 64 ? 5.213 43.206 -26.202 1.00 18.80 80 ILE C C 1
ATOM 1903 O O . ILE C 1 64 ? 5.205 44.409 -26.491 1.00 17.53 80 ILE C O 1
ATOM 1908 N N . GLU C 1 65 ? 5.719 42.721 -25.073 1.00 20.36 81 GLU C N 1
ATOM 1909 C CA . GLU C 1 65 ? 6.389 43.573 -24.054 1.00 22.29 81 GLU C CA 1
ATOM 1910 C C . GLU C 1 65 ? 7.531 44.374 -24.729 1.00 22.46 81 GLU C C 1
ATOM 1911 O O . GLU C 1 65 ? 7.638 45.601 -24.499 1.00 21.54 81 GLU C O 1
ATOM 1917 N N . LEU C 1 66 ? 8.364 43.706 -25.515 1.00 22.91 82 LEU C N 1
ATOM 1918 C CA . LEU C 1 66 ? 9.526 44.363 -26.180 1.00 23.36 82 LEU C CA 1
ATOM 1919 C C . LEU C 1 66 ? 9.015 45.440 -27.140 1.00 22.84 82 LEU C C 1
ATOM 1920 O O . LEU C 1 66 ? 9.596 46.520 -27.179 1.00 22.14 82 LEU C O 1
ATOM 1925 N N . ILE C 1 67 ? 7.969 45.165 -27.917 1.00 23.26 83 ILE C N 1
ATOM 1926 C CA . ILE C 1 67 ? 7.411 46.144 -28.882 1.00 23.01 83 ILE C CA 1
ATOM 1927 C C . ILE C 1 67 ? 6.897 47.368 -28.124 1.00 24.63 83 ILE C C 1
ATOM 1928 O O . ILE C 1 67 ? 7.150 48.543 -28.582 1.00 24.01 83 ILE C O 1
ATOM 1933 N N . CYS C 1 68 ? 6.218 47.152 -26.992 1.00 21.57 84 CYS C N 1
ATOM 1934 C CA . CYS C 1 68 ? 5.727 48.273 -26.137 1.00 22.80 84 CYS C CA 1
ATOM 1935 C C . CYS C 1 68 ? 6.914 49.090 -25.619 1.00 22.24 84 CYS C C 1
ATOM 1936 O O . CYS C 1 68 ? 6.851 50.317 -25.702 1.00 25.33 84 CYS C O 1
ATOM 1939 N N . GLN C 1 69 ? 7.938 48.426 -25.102 1.00 20.68 85 GLN C N 1
ATOM 1940 C CA . GLN C 1 69 ? 9.165 49.091 -24.567 1.00 24.71 85 GLN C CA 1
ATOM 1941 C C . GLN C 1 69 ? 9.828 49.920 -25.671 1.00 24.47 85 GLN C C 1
ATOM 1942 O O . GLN C 1 69 ? 10.183 51.079 -25.400 1.00 25.28 85 GLN C O 1
ATOM 1948 N N . GLU C 1 70 ? 9.937 49.368 -26.877 1.00 25.75 86 GLU C N 1
ATOM 1949 C CA . GLU C 1 70 ? 10.595 50.029 -28.030 1.00 27.58 86 GLU C CA 1
ATOM 1950 C C . GLU C 1 70 ? 9.820 51.280 -28.458 1.00 28.32 86 GLU C C 1
ATOM 1951 O O . GLU C 1 70 ? 10.409 52.119 -29.155 1.00 28.29 86 GLU C O 1
ATOM 1957 N N . ASN C 1 71 ? 8.545 51.400 -28.096 1.00 26.16 87 ASN C N 1
ATOM 1958 C CA . ASN C 1 71 ? 7.668 52.488 -28.593 1.00 24.79 87 ASN C CA 1
ATOM 1959 C C . ASN C 1 71 ? 7.189 53.376 -27.451 1.00 25.43 87 ASN C C 1
ATOM 1960 O O . ASN C 1 71 ? 6.232 54.162 -27.672 1.00 28.18 87 ASN C O 1
ATOM 1965 N N . GLU C 1 72 ? 7.824 53.288 -26.286 1.00 28.14 88 GLU C N 1
ATOM 1966 C CA . GLU C 1 72 ? 7.370 54.042 -25.090 1.00 33.68 88 GLU C CA 1
ATOM 1967 C C . GLU C 1 72 ? 7.437 55.550 -25.335 1.00 33.85 88 GLU C C 1
ATOM 1968 O O . GLU C 1 72 ? 6.584 56.247 -24.766 1.00 38.68 88 GLU C O 1
ATOM 1974 N N . GLY C 1 73 ? 8.407 56.021 -26.113 1.00 32.81 89 GLY C N 1
ATOM 1975 C CA . GLY C 1 73 ? 8.593 57.454 -26.432 1.00 37.96 89 GLY C CA 1
ATOM 1976 C C . GLY C 1 73 ? 7.363 58.074 -27.075 1.00 40.92 89 GLY C C 1
ATOM 1977 O O . GLY C 1 73 ? 7.165 59.291 -26.892 1.00 43.19 89 GLY C O 1
ATOM 1978 N N . GLU C 1 74 ? 6.556 57.278 -27.786 1.00 42.86 90 GLU C N 1
ATOM 1979 C CA . GLU C 1 74 ? 5.310 57.733 -28.463 1.00 47.63 90 GLU C CA 1
ATOM 1980 C C . GLU C 1 74 ? 4.296 58.197 -27.414 1.00 50.68 90 GLU C C 1
ATOM 1981 O O . GLU C 1 74 ? 4.479 57.787 -26.247 1.00 50.32 90 GLU C O 1
ATOM 1987 N N . ASN C 1 75 ? 3.309 59.017 -27.767 1.00 51.70 91 ASN C N 1
ATOM 1988 C CA . ASN C 1 75 ? 2.283 59.443 -26.774 1.00 59.89 91 ASN C CA 1
ATOM 1989 C C . ASN C 1 75 ? 1.094 58.471 -26.838 1.00 50.18 91 ASN C C 1
ATOM 1990 O O . ASN C 1 75 ? -0.036 58.963 -26.814 1.00 58.62 91 ASN C O 1
ATOM 1992 N N . ASP C 1 76 ? 1.312 57.148 -26.904 1.00 45.84 92 ASP C N 1
ATOM 1993 C CA . ASP C 1 76 ? 0.270 56.208 -27.412 1.00 44.79 92 ASP C CA 1
ATOM 1994 C C . ASP C 1 76 ? -0.498 55.527 -26.277 1.00 42.31 92 ASP C C 1
ATOM 1995 O O . ASP C 1 76 ? -0.029 54.557 -25.662 1.00 43.18 92 ASP C O 1
ATOM 2000 N N . PRO C 1 77 ? -1.763 55.955 -26.007 1.00 40.81 93 PRO C N 1
ATOM 2001 C CA . PRO C 1 77 ? -2.495 55.437 -24.850 1.00 39.11 93 PRO C CA 1
ATOM 2002 C C . PRO C 1 77 ? -2.848 53.953 -25.022 1.00 33.33 93 PRO C C 1
ATOM 2003 O O . PRO C 1 77 ? -3.039 53.255 -24.017 1.00 34.87 93 PRO C O 1
ATOM 2007 N N . VAL C 1 78 ? -2.941 53.500 -26.275 1.00 31.35 94 VAL C N 1
ATOM 2008 C CA . VAL C 1 78 ? -3.282 52.079 -26.546 1.00 31.60 94 VAL C CA 1
ATOM 2009 C C . VAL C 1 78 ? -2.138 51.193 -26.046 1.00 32.50 94 VAL C C 1
ATOM 2010 O O . VAL C 1 78 ? -2.437 50.133 -25.454 1.00 31.84 94 VAL C O 1
ATOM 2014 N N . LEU C 1 79 ? -0.884 51.605 -26.237 1.00 28.96 95 LEU C N 1
ATOM 2015 C CA . LEU C 1 79 ? 0.275 50.795 -25.784 1.00 29.32 95 LEU C CA 1
ATOM 2016 C C . LEU C 1 79 ? 0.271 50.711 -24.264 1.00 29.71 95 LEU C C 1
ATOM 2017 O O . LEU C 1 79 ? 0.603 49.628 -23.730 1.00 26.00 95 LEU C O 1
ATOM 2022 N N . GLN C 1 80 ? -0.144 51.785 -23.601 1.00 32.13 96 GLN C N 1
ATOM 2023 C CA . GLN C 1 80 ? -0.209 51.778 -22.122 1.00 34.08 96 GLN C CA 1
ATOM 2024 C C . GLN C 1 80 ? -1.227 50.729 -21.662 1.00 30.30 96 GLN C C 1
ATOM 2025 O O . GLN C 1 80 ? -0.883 49.991 -20.699 1.00 32.06 96 GLN C O 1
ATOM 2031 N N . ARG C 1 81 ? -2.385 50.628 -22.334 1.00 26.94 97 ARG C N 1
ATOM 2032 C CA . ARG C 1 81 ? -3.425 49.627 -22.011 1.00 27.55 97 ARG C CA 1
ATOM 2033 C C . ARG C 1 81 ? -2.852 48.212 -22.202 1.00 30.89 97 ARG C C 1
ATOM 2034 O O . ARG C 1 81 ? -3.119 47.301 -21.384 1.00 25.58 97 ARG C O 1
ATOM 2042 N N . ILE C 1 82 ? -2.089 48.018 -23.277 1.00 28.05 98 ILE C N 1
ATOM 2043 C CA . ILE C 1 82 ? -1.512 46.684 -23.591 1.00 25.74 98 ILE C CA 1
ATOM 2044 C C . ILE C 1 82 ? -0.516 46.299 -22.492 1.00 24.08 98 ILE C C 1
ATOM 2045 O O . ILE C 1 82 ? -0.543 45.132 -22.055 1.00 22.04 98 ILE C O 1
ATOM 2050 N N . VAL C 1 83 ? 0.333 47.225 -22.064 1.00 25.35 99 VAL C N 1
ATOM 2051 C CA . VAL C 1 83 ? 1.338 46.951 -20.994 1.00 29.30 99 VAL C CA 1
ATOM 2052 C C . VAL C 1 83 ? 0.587 46.581 -19.704 1.00 29.39 99 VAL C C 1
ATOM 2053 O O . VAL C 1 83 ? 1.020 45.616 -18.990 1.00 27.85 99 VAL C O 1
ATOM 2057 N N . ASP C 1 84 ? -0.531 47.259 -19.440 1.00 28.59 100 ASP C N 1
ATOM 2058 C CA . ASP C 1 84 ? -1.363 46.989 -18.246 1.00 31.74 100 ASP C CA 1
ATOM 2059 C C . ASP C 1 84 ? -1.896 45.562 -18.336 1.00 29.31 100 ASP C C 1
ATOM 2060 O O . ASP C 1 84 ? -1.907 44.900 -17.314 1.00 25.98 100 ASP C O 1
ATOM 2065 N N . ILE C 1 85 ? -2.307 45.109 -19.523 1.00 23.44 101 ILE C N 1
ATOM 2066 C CA . ILE C 1 85 ? -2.796 43.714 -19.701 1.00 24.12 101 ILE C CA 1
ATOM 2067 C C . ILE C 1 85 ? -1.633 42.769 -19.453 1.00 25.60 101 ILE C C 1
ATOM 2068 O O . ILE C 1 85 ? -1.834 41.769 -18.714 1.00 22.26 101 ILE C O 1
ATOM 2073 N N . LEU C 1 86 ? -0.460 43.030 -20.045 1.00 22.77 102 LEU C N 1
ATOM 2074 C CA . LEU C 1 86 ? 0.695 42.109 -19.919 1.00 22.98 102 LEU C CA 1
ATOM 2075 C C . LEU C 1 86 ? 0.997 41.866 -18.440 1.00 24.63 102 LEU C C 1
ATOM 2076 O O . LEU C 1 86 ? 1.257 40.726 -18.090 1.00 25.61 102 LEU C O 1
ATOM 2081 N N . TYR C 1 87 ? 0.999 42.928 -17.630 1.00 25.35 103 TYR C N 1
ATOM 2082 C CA . TYR C 1 87 ? 1.479 42.867 -16.234 1.00 27.97 103 TYR C CA 1
ATOM 2083 C C . TYR C 1 87 ? 0.348 42.593 -15.231 1.00 28.40 103 TYR C C 1
ATOM 2084 O O . TYR C 1 87 ? 0.720 42.497 -14.067 1.00 31.49 103 TYR C O 1
ATOM 2093 N N . ALA C 1 88 ? -0.913 42.492 -15.651 1.00 30.93 104 ALA C N 1
ATOM 2094 C CA . ALA C 1 88 ? -2.091 42.317 -14.757 1.00 30.72 104 ALA C CA 1
ATOM 2095 C C . ALA C 1 88 ? -1.964 41.029 -13.923 1.00 33.60 104 ALA C C 1
ATOM 2096 O O . ALA C 1 88 ? -1.592 39.929 -14.458 1.00 25.88 104 ALA C O 1
ATOM 2098 N N . THR C 1 89 ? -2.239 41.152 -12.623 1.00 35.70 105 THR C N 1
ATOM 2099 C CA . THR C 1 89 ? -2.142 40.049 -11.642 1.00 43.83 105 THR C CA 1
ATOM 2100 C C . THR C 1 89 ? -3.266 39.053 -11.947 1.00 45.04 105 THR C C 1
ATOM 2101 O O . THR C 1 89 ? -3.011 37.815 -11.904 1.00 52.58 105 THR C O 1
ATOM 2105 N N . ASP C 1 90 ? -4.424 39.592 -12.349 1.00 50.07 106 ASP C N 1
ATOM 2106 C CA . ASP C 1 90 ? -5.655 38.848 -12.723 1.00 56.53 106 ASP C CA 1
ATOM 2107 C C . ASP C 1 90 ? -5.907 39.006 -14.230 1.00 53.11 106 ASP C C 1
ATOM 2108 O O . ASP C 1 90 ? -6.117 40.107 -14.762 1.00 52.43 106 ASP C O 1
ATOM 2113 N N . ARG D 1 9 ? -1.622 -35.857 -10.250 1.00 83.94 25 ARG D N 1
ATOM 2114 C CA . ARG D 1 9 ? -2.306 -35.654 -8.928 1.00 81.99 25 ARG D CA 1
ATOM 2115 C C . ARG D 1 9 ? -1.279 -35.054 -7.957 1.00 82.96 25 ARG D C 1
ATOM 2116 O O . ARG D 1 9 ? -0.159 -35.589 -7.901 1.00 87.79 25 ARG D O 1
ATOM 2124 N N . ILE D 1 10 ? -1.623 -33.963 -7.266 1.00 85.30 26 ILE D N 1
ATOM 2125 C CA . ILE D 1 10 ? -0.660 -33.180 -6.431 1.00 80.72 26 ILE D CA 1
ATOM 2126 C C . ILE D 1 10 ? -1.180 -33.096 -4.992 1.00 81.39 26 ILE D C 1
ATOM 2127 O O . ILE D 1 10 ? -2.414 -33.090 -4.775 1.00 77.48 26 ILE D O 1
ATOM 2132 N N . THR D 1 11 ? -0.242 -33.040 -4.045 1.00 81.18 27 THR D N 1
ATOM 2133 C CA . THR D 1 11 ? -0.487 -32.873 -2.591 1.00 77.35 27 THR D CA 1
ATOM 2134 C C . THR D 1 11 ? -1.092 -31.482 -2.340 1.00 79.27 27 THR D C 1
ATOM 2135 O O . THR D 1 11 ? -0.927 -30.592 -3.195 1.00 71.28 27 THR D O 1
ATOM 2139 N N . ARG D 1 12 ? -1.780 -31.326 -1.207 1.00 75.02 28 ARG D N 1
ATOM 2140 C CA . ARG D 1 12 ? -2.269 -30.028 -0.659 1.00 77.49 28 ARG D CA 1
ATOM 2141 C C . ARG D 1 12 ? -1.094 -29.060 -0.433 1.00 73.59 28 ARG D C 1
ATOM 2142 O O . ARG D 1 12 ? -1.330 -27.829 -0.475 1.00 65.86 28 ARG D O 1
ATOM 2150 N N . LEU D 1 13 ? 0.126 -29.567 -0.209 1.00 71.18 29 LEU D N 1
ATOM 2151 C CA . LEU D 1 13 ? 1.338 -28.721 -0.009 1.00 69.76 29 LEU D CA 1
ATOM 2152 C C . LEU D 1 13 ? 1.792 -28.138 -1.358 1.00 69.86 29 LEU D C 1
ATOM 2153 O O . LEU D 1 13 ? 2.171 -26.942 -1.395 1.00 63.16 29 LEU D O 1
ATOM 2155 N N . GLN D 1 14 ? 1.747 -28.932 -2.433 1.00 68.08 30 GLN D N 1
ATOM 2156 C CA . GLN D 1 14 ? 2.086 -28.477 -3.808 1.00 70.98 30 GLN D CA 1
ATOM 2157 C C . GLN D 1 14 ? 1.031 -27.456 -4.263 1.00 74.04 30 GLN D C 1
ATOM 2158 O O . GLN D 1 14 ? 1.398 -26.505 -4.965 1.00 63.98 30 GLN D O 1
ATOM 2164 N N . GLU D 1 15 ? -0.236 -27.653 -3.873 1.00 73.37 31 GLU D N 1
ATOM 2165 C CA . GLU D 1 15 ? -1.348 -26.698 -4.148 1.00 67.80 31 GLU D CA 1
ATOM 2166 C C . GLU D 1 15 ? -1.048 -25.393 -3.403 1.00 59.89 31 GLU D C 1
ATOM 2167 O O . GLU D 1 15 ? -1.153 -24.329 -4.033 1.00 56.65 31 GLU D O 1
ATOM 2173 N N . LYS D 1 16 ? -0.702 -25.480 -2.115 1.00 58.91 32 LYS D N 1
ATOM 2174 C CA . LYS D 1 16 ? -0.353 -24.307 -1.264 1.00 64.32 32 LYS D CA 1
ATOM 2175 C C . LYS D 1 16 ? 0.751 -23.488 -1.949 1.00 67.03 32 LYS D C 1
ATOM 2176 O O . LYS D 1 16 ? 0.630 -22.253 -1.992 1.00 68.52 32 LYS D O 1
ATOM 2182 N N . GLU D 1 17 ? 1.780 -24.149 -2.482 1.00 68.61 33 GLU D N 1
ATOM 2183 C CA . GLU D 1 17 ? 2.904 -23.472 -3.186 1.00 68.77 33 GLU D CA 1
ATOM 2184 C C . GLU D 1 17 ? 2.398 -22.932 -4.535 1.00 63.04 33 GLU D C 1
ATOM 2185 O O . GLU D 1 17 ? 2.850 -21.854 -4.932 1.00 53.58 33 GLU D O 1
ATOM 2187 N N . ASP D 1 18 ? 1.477 -23.630 -5.197 1.00 61.13 34 ASP D N 1
ATOM 2188 C CA . ASP D 1 18 ? 0.855 -23.165 -6.475 1.00 68.96 34 ASP D CA 1
ATOM 2189 C C . ASP D 1 18 ? 0.042 -21.892 -6.214 1.00 72.11 34 ASP D C 1
ATOM 2190 O O . ASP D 1 18 ? 0.102 -20.957 -7.059 1.00 69.10 34 ASP D O 1
ATOM 2195 N N . LEU D 1 19 ? -0.660 -21.864 -5.078 1.00 68.13 35 LEU D N 1
ATOM 2196 C CA . LEU D 1 19 ? -1.459 -20.713 -4.604 1.00 67.43 35 LEU D CA 1
ATOM 2197 C C . LEU D 1 19 ? -0.501 -19.560 -4.293 1.00 69.18 35 LEU D C 1
ATOM 2198 O O . LEU D 1 19 ? -0.793 -18.421 -4.721 1.00 58.59 35 LEU D O 1
ATOM 2203 N N . GLN D 1 20 ? 0.605 -19.840 -3.600 1.00 60.50 36 GLN D N 1
ATOM 2204 C CA . GLN D 1 20 ? 1.635 -18.837 -3.243 1.00 61.29 36 GLN D CA 1
ATOM 2205 C C . GLN D 1 20 ? 2.206 -18.182 -4.509 1.00 55.33 36 GLN D C 1
ATOM 2206 O O . GLN D 1 20 ? 2.392 -16.958 -4.471 1.00 53.34 36 GLN D O 1
ATOM 2212 N N . GLU D 1 21 ? 2.453 -18.939 -5.581 1.00 44.58 37 GLU D N 1
ATOM 2213 C CA . GLU D 1 21 ? 2.989 -18.394 -6.860 1.00 46.43 37 GLU D CA 1
ATOM 2214 C C . GLU D 1 21 ? 2.021 -17.323 -7.395 1.00 47.50 37 GLU D C 1
ATOM 2215 O O . GLU D 1 21 ? 2.465 -16.212 -7.787 1.00 38.30 37 GLU D O 1
ATOM 2221 N N . LEU D 1 22 ? 0.729 -17.640 -7.410 1.00 42.92 38 LEU D N 1
ATOM 2222 C CA . LEU D 1 22 ? -0.308 -16.739 -7.969 1.00 41.98 38 LEU D CA 1
ATOM 2223 C C . LEU D 1 22 ? -0.395 -15.520 -7.053 1.00 36.13 38 LEU D C 1
ATOM 2224 O O . LEU D 1 22 ? -0.465 -14.398 -7.570 1.00 31.34 38 LEU D O 1
ATOM 2229 N N . ASN D 1 23 ? -0.383 -15.732 -5.738 1.00 37.84 39 ASN D N 1
ATOM 2230 C CA . ASN D 1 23 ? -0.434 -14.638 -4.741 1.00 40.67 39 ASN D CA 1
ATOM 2231 C C . ASN D 1 23 ? 0.782 -13.718 -4.914 1.00 41.49 39 ASN D C 1
ATOM 2232 O O . ASN D 1 23 ? 0.595 -12.492 -4.797 1.00 38.32 39 ASN D O 1
ATOM 2237 N N . ASP D 1 24 ? 1.966 -14.254 -5.218 1.00 41.29 40 ASP D N 1
ATOM 2238 C CA . ASP D 1 24 ? 3.202 -13.462 -5.496 1.00 40.19 40 ASP D CA 1
ATOM 2239 C C . ASP D 1 24 ? 3.001 -12.577 -6.725 1.00 37.47 40 ASP D C 1
ATOM 2240 O O . ASP D 1 24 ? 3.408 -11.396 -6.660 1.00 29.25 40 ASP D O 1
ATOM 2245 N N . ARG D 1 25 ? 2.428 -13.120 -7.806 1.00 30.73 41 ARG D N 1
ATOM 2246 C CA . ARG D 1 25 ? 2.151 -12.336 -9.035 1.00 35.24 41 ARG D CA 1
ATOM 2247 C C . ARG D 1 25 ? 1.098 -11.252 -8.725 1.00 28.63 41 ARG D C 1
ATOM 2248 O O . ARG D 1 25 ? 1.229 -10.142 -9.244 1.00 23.87 41 ARG D O 1
ATOM 2256 N N . LEU D 1 26 ? 0.072 -11.601 -7.953 1.00 26.10 42 LEU D N 1
ATOM 2257 C CA . LEU D 1 26 ? -0.971 -10.642 -7.535 1.00 24.44 42 LEU D CA 1
ATOM 2258 C C . LEU D 1 26 ? -0.300 -9.481 -6.799 1.00 22.11 42 LEU D C 1
ATOM 2259 O O . LEU D 1 26 ? -0.634 -8.326 -7.088 1.00 19.11 42 LEU D O 1
ATOM 2264 N N . ALA D 1 27 ? 0.648 -9.743 -5.903 1.00 22.51 43 ALA D N 1
ATOM 2265 C CA . ALA D 1 27 ? 1.341 -8.664 -5.145 1.00 23.60 43 ALA D CA 1
ATOM 2266 C C . ALA D 1 27 ? 2.091 -7.745 -6.128 1.00 24.79 43 ALA D C 1
ATOM 2267 O O . ALA D 1 27 ? 2.037 -6.549 -5.958 1.00 23.21 43 ALA D O 1
ATOM 2269 N N . VAL D 1 28 ? 2.725 -8.300 -7.154 1.00 24.58 44 VAL D N 1
ATOM 2270 C CA . VAL D 1 28 ? 3.505 -7.539 -8.176 1.00 24.05 44 VAL D CA 1
ATOM 2271 C C . VAL D 1 28 ? 2.532 -6.670 -8.975 1.00 21.46 44 VAL D C 1
ATOM 2272 O O . VAL D 1 28 ? 2.861 -5.506 -9.256 1.00 19.90 44 VAL D O 1
ATOM 2276 N N . TYR D 1 29 ? 1.390 -7.207 -9.372 1.00 20.48 45 TYR D N 1
ATOM 2277 C CA . TYR D 1 29 ? 0.370 -6.444 -10.141 1.00 21.44 45 TYR D CA 1
ATOM 2278 C C . TYR D 1 29 ? -0.194 -5.310 -9.276 1.00 18.51 45 TYR D C 1
ATOM 2279 O O . TYR D 1 29 ? -0.394 -4.203 -9.803 1.00 17.65 45 TYR D O 1
ATOM 2288 N N . ILE D 1 30 ? -0.434 -5.568 -7.997 1.00 18.00 46 ILE D N 1
ATOM 2289 C CA . ILE D 1 30 ? -0.937 -4.523 -7.059 1.00 17.80 46 ILE D CA 1
ATOM 2290 C C . ILE D 1 30 ? 0.133 -3.446 -6.945 1.00 17.49 46 ILE D C 1
ATOM 2291 O O . ILE D 1 30 ? -0.229 -2.280 -6.948 1.00 17.93 46 ILE D O 1
ATOM 2296 N N . ASP D 1 31 ? 1.404 -3.795 -6.837 1.00 19.06 47 ASP D N 1
ATOM 2297 C CA . ASP D 1 31 ? 2.508 -2.798 -6.819 1.00 19.25 47 ASP D CA 1
ATOM 2298 C C . ASP D 1 31 ? 2.434 -1.931 -8.089 1.00 18.02 47 ASP D C 1
ATOM 2299 O O . ASP D 1 31 ? 2.656 -0.700 -8.005 1.00 17.38 47 ASP D O 1
ATOM 2304 N N . ARG D 1 32 ? 2.185 -2.534 -9.240 1.00 17.40 48 ARG D N 1
ATOM 2305 C CA . ARG D 1 32 ? 2.112 -1.768 -10.504 1.00 18.56 48 ARG D CA 1
ATOM 2306 C C . ARG D 1 32 ? 0.907 -0.821 -10.462 1.00 17.67 48 ARG D C 1
ATOM 2307 O O . ARG D 1 32 ? 1.052 0.334 -10.860 1.00 18.91 48 ARG D O 1
ATOM 2315 N N . VAL D 1 33 ? -0.232 -1.274 -9.920 1.00 16.41 49 VAL D N 1
ATOM 2316 C CA . VAL D 1 33 ? -1.435 -0.413 -9.742 1.00 16.17 49 VAL D CA 1
ATOM 2317 C C . VAL D 1 33 ? -1.055 0.794 -8.866 1.00 15.30 49 VAL D C 1
ATOM 2318 O O . VAL D 1 33 ? -1.364 1.926 -9.223 1.00 16.35 49 VAL D O 1
ATOM 2322 N N . ARG D 1 34 ? -0.362 0.556 -7.766 1.00 15.85 50 ARG D N 1
ATOM 2323 C CA . ARG D 1 34 ? 0.000 1.646 -6.825 1.00 15.52 50 ARG D CA 1
ATOM 2324 C C . ARG D 1 34 ? 0.952 2.644 -7.500 1.00 17.77 50 ARG D C 1
ATOM 2325 O O . ARG D 1 34 ? 0.773 3.814 -7.325 1.00 18.18 50 ARG D O 1
ATOM 2333 N N . SER D 1 35 ? 1.943 2.163 -8.232 1.00 19.16 51 SER D N 1
ATOM 2334 C CA . SER D 1 35 ? 2.928 2.965 -8.993 1.00 22.09 51 SER D CA 1
ATOM 2335 C C . SER D 1 35 ? 2.177 3.823 -10.031 1.00 20.04 51 SER D C 1
ATOM 2336 O O . SER D 1 35 ? 2.404 5.039 -10.084 1.00 19.28 51 SER D O 1
ATOM 2339 N N . LEU D 1 36 ? 1.258 3.233 -10.792 1.00 20.05 52 LEU D N 1
ATOM 2340 C CA . LEU D 1 36 ? 0.485 3.975 -11.821 1.00 18.21 52 LEU D CA 1
ATOM 2341 C C . LEU D 1 36 ? -0.464 4.975 -11.162 1.00 19.04 52 LEU D C 1
ATOM 2342 O O . LEU D 1 36 ? -0.623 6.076 -11.714 1.00 19.54 52 LEU D O 1
ATOM 2347 N N . GLU D 1 37 ? -1.080 4.628 -10.030 1.00 20.10 53 GLU D N 1
ATOM 2348 C CA . GLU D 1 37 ? -1.982 5.574 -9.308 1.00 20.51 53 GLU D CA 1
ATOM 2349 C C . GLU D 1 37 ? -1.169 6.784 -8.829 1.00 20.95 53 GLU D C 1
ATOM 2350 O O . GLU D 1 37 ? -1.648 7.904 -8.904 1.00 20.88 53 GLU D O 1
ATOM 2356 N N . THR D 1 38 ? 0.027 6.555 -8.316 1.00 21.74 54 THR D N 1
ATOM 2357 C CA . THR D 1 38 ? 0.943 7.624 -7.833 1.00 22.71 54 THR D CA 1
ATOM 2358 C C . THR D 1 38 ? 1.283 8.538 -9.022 1.00 24.76 54 THR D C 1
ATOM 2359 O O . THR D 1 38 ? 1.106 9.788 -8.911 1.00 24.27 54 THR D O 1
ATOM 2363 N N . GLU D 1 39 ? 1.735 7.941 -10.117 1.00 24.38 55 GLU D N 1
ATOM 2364 C CA . GLU D 1 39 ? 2.061 8.663 -11.366 1.00 30.59 55 GLU D CA 1
ATOM 2365 C C . GLU D 1 39 ? 0.852 9.507 -11.789 1.00 25.40 55 GLU D C 1
ATOM 2366 O O . GLU D 1 39 ? 1.035 10.711 -12.062 1.00 25.73 55 GLU D O 1
ATOM 2372 N N . ASN D 1 40 ? -0.317 8.880 -11.888 1.00 25.95 56 ASN D N 1
ATOM 2373 C CA . ASN D 1 40 ? -1.573 9.466 -12.427 1.00 23.99 56 ASN D CA 1
ATOM 2374 C C . ASN D 1 40 ? -1.909 10.706 -11.614 1.00 24.00 56 ASN D C 1
ATOM 2375 O O . ASN D 1 40 ? -2.282 11.740 -12.237 1.00 21.22 56 ASN D O 1
ATOM 2380 N N . ALA D 1 41 ? -1.792 10.617 -10.278 1.00 21.21 57 ALA D N 1
ATOM 2381 C CA . ALA D 1 41 ? -2.126 11.728 -9.355 1.00 23.42 57 ALA D CA 1
ATOM 2382 C C . ALA D 1 41 ? -1.198 12.914 -9.638 1.00 22.56 57 ALA D C 1
ATOM 2383 O O . ALA D 1 41 ? -1.701 14.051 -9.719 1.00 26.66 57 ALA D O 1
ATOM 2385 N N . GLY D 1 42 ? 0.105 12.659 -9.780 1.00 24.85 58 GLY D N 1
ATOM 2386 C CA . GLY D 1 42 ? 1.113 13.685 -10.097 1.00 22.57 58 GLY D CA 1
ATOM 2387 C C . GLY D 1 42 ? 0.836 14.305 -11.471 1.00 25.63 58 GLY D C 1
ATOM 2388 O O . GLY D 1 42 ? 0.931 15.561 -11.610 1.00 27.70 58 GLY D O 1
ATOM 2389 N N . LEU D 1 43 ? 0.508 13.490 -12.469 1.00 22.99 59 LEU D N 1
ATOM 2390 C CA . LEU D 1 43 ? 0.214 14.007 -13.833 1.00 24.34 59 LEU D CA 1
ATOM 2391 C C . LEU D 1 43 ? -1.038 14.890 -13.801 1.00 24.10 59 LEU D C 1
ATOM 2392 O O . LEU D 1 43 ? -0.986 15.982 -14.410 1.00 24.87 59 LEU D O 1
ATOM 2397 N N . ARG D 1 44 ? -2.090 14.499 -13.074 1.00 23.69 60 ARG D N 1
ATOM 2398 C CA . ARG D 1 44 ? -3.338 15.293 -12.991 1.00 25.21 60 ARG D CA 1
ATOM 2399 C C . ARG D 1 44 ? -3.034 16.664 -12.377 1.00 27.92 60 ARG D C 1
ATOM 2400 O O . ARG D 1 44 ? -3.562 17.658 -12.882 1.00 26.84 60 ARG D O 1
ATOM 2408 N N . LEU D 1 45 ? -2.225 16.718 -11.329 1.00 29.46 61 LEU D N 1
ATOM 2409 C CA . LEU D 1 45 ? -1.839 18.003 -10.689 1.00 30.54 61 LEU D CA 1
ATOM 2410 C C . LEU D 1 45 ? -1.077 18.870 -11.706 1.00 30.71 61 LEU D C 1
ATOM 2411 O O . LEU D 1 45 ? -1.411 20.079 -11.834 1.00 32.88 61 LEU D O 1
ATOM 2416 N N . ARG D 1 46 ? -0.114 18.272 -12.410 1.00 32.81 62 ARG D N 1
ATOM 2417 C CA . ARG D 1 46 ? 0.760 18.987 -13.372 1.00 33.57 62 ARG D CA 1
ATOM 2418 C C . ARG D 1 46 ? -0.108 19.578 -14.497 1.00 31.13 62 ARG D C 1
ATOM 2419 O O . ARG D 1 46 ? 0.107 20.752 -14.846 1.00 29.35 62 ARG D O 1
ATOM 2427 N N . ILE D 1 47 ? -1.073 18.818 -15.018 1.00 29.82 63 ILE D N 1
ATOM 2428 C CA . ILE D 1 47 ? -1.958 19.286 -16.119 1.00 30.77 63 ILE D CA 1
ATOM 2429 C C . ILE D 1 47 ? -2.861 20.408 -15.609 1.00 29.98 63 ILE D C 1
ATOM 2430 O O . ILE D 1 47 ? -2.982 21.410 -16.327 1.00 28.18 63 ILE D O 1
ATOM 2435 N N . THR D 1 48 ? -3.457 20.294 -14.424 1.00 27.44 64 THR D N 1
ATOM 2436 C CA . THR D 1 48 ? -4.274 21.389 -13.823 1.00 29.44 64 THR D CA 1
ATOM 2437 C C . THR D 1 48 ? -3.442 22.673 -13.725 1.00 28.90 64 THR D C 1
ATOM 2438 O O . THR D 1 48 ? -3.950 23.704 -14.186 1.00 28.37 64 THR D O 1
ATOM 2442 N N . GLU D 1 49 ? -2.223 22.615 -13.182 1.00 31.40 65 GLU D N 1
ATOM 2443 C 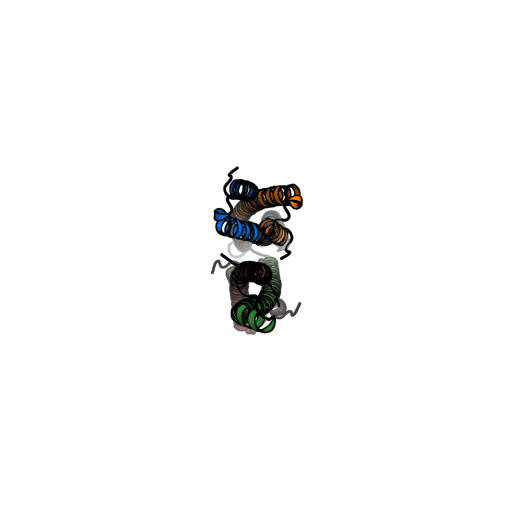CA . GLU D 1 49 ? -1.384 23.832 -13.007 1.00 32.60 65 GLU D CA 1
ATOM 2444 C C . GLU D 1 49 ? -0.996 24.397 -14.378 1.00 29.82 65 GLU D C 1
ATOM 2445 O O . GLU D 1 49 ? -1.045 25.645 -14.558 1.00 29.69 65 GLU D O 1
ATOM 2451 N N . SER D 1 50 ? -0.622 23.532 -15.316 1.00 28.64 66 SER D N 1
ATOM 2452 C CA . SER D 1 50 ? -0.205 23.966 -16.676 1.00 31.55 66 SER D CA 1
ATOM 2453 C C . SER D 1 50 ? -1.386 24.636 -17.376 1.00 29.72 66 SER D C 1
ATOM 2454 O O . SER D 1 50 ? -1.194 25.716 -17.996 1.00 26.51 66 SER D O 1
ATOM 2457 N N . GLU D 1 51 ? -2.574 24.036 -17.286 1.00 29.16 67 GLU D N 1
ATOM 2458 C CA . GLU D 1 51 ? -3.788 24.545 -17.971 1.00 28.92 67 GLU D CA 1
ATOM 2459 C C . GLU D 1 51 ? -4.194 25.875 -17.362 1.00 29.25 67 GLU D C 1
ATOM 2460 O O . GLU D 1 51 ? -4.662 26.692 -18.134 1.00 26.78 67 GLU D O 1
ATOM 2466 N N . GLU D 1 52 ? -3.991 26.094 -16.070 1.00 28.46 68 GLU D N 1
ATOM 2467 C CA . GLU D 1 52 ? -4.253 27.419 -15.441 1.00 29.05 68 GLU D CA 1
ATOM 2468 C C . GLU D 1 52 ? -3.312 28.474 -16.033 1.00 26.14 68 GLU D C 1
ATOM 2469 O O . GLU D 1 52 ? -3.770 29.599 -16.284 1.00 23.98 68 GLU D O 1
ATOM 2475 N N . VAL D 1 53 ? -2.049 28.131 -16.238 1.00 24.55 69 VAL D N 1
ATOM 2476 C CA . VAL D 1 53 ? -1.079 29.088 -16.843 1.00 25.62 69 VAL D CA 1
ATOM 2477 C C . VAL D 1 53 ? -1.516 29.382 -18.290 1.00 23.48 69 VAL D C 1
ATOM 2478 O O . VAL D 1 53 ? -1.536 30.560 -18.687 1.00 23.32 69 VAL D O 1
ATOM 2482 N N . VAL D 1 54 ? -1.861 28.349 -19.057 1.00 23.96 70 VAL D N 1
ATOM 2483 C CA . VAL D 1 54 ? -2.361 28.503 -20.451 1.00 23.92 70 VAL D CA 1
ATOM 2484 C C . VAL D 1 54 ? -3.549 29.472 -20.462 1.00 27.32 70 VAL D C 1
ATOM 2485 O O . VAL D 1 54 ? -3.547 30.381 -21.328 1.00 23.88 70 VAL D O 1
ATOM 2489 N N . ASP D 1 55 ? -4.527 29.296 -19.569 1.00 26.26 71 ASP D N 1
ATOM 2490 C CA . ASP D 1 55 ? -5.750 30.136 -19.525 1.00 26.91 71 ASP D CA 1
ATOM 2491 C C . ASP D 1 55 ? -5.371 31.578 -19.205 1.00 23.52 71 ASP D C 1
ATOM 2492 O O . ASP D 1 55 ? -5.934 32.473 -19.846 1.00 22.82 71 ASP D O 1
ATOM 2497 N N . PHE D 1 56 ? -4.475 31.777 -18.239 1.00 21.94 72 PHE D N 1
ATOM 2498 C CA . PHE D 1 56 ? -3.986 33.093 -17.802 1.00 23.46 72 PHE D CA 1
ATOM 2499 C C . PHE D 1 56 ? -3.361 33.820 -19.008 1.00 23.29 72 PHE D C 1
ATOM 2500 O O . PHE D 1 56 ? -3.756 34.978 -19.321 1.00 20.32 72 PHE D O 1
ATOM 2508 N N . TYR D 1 57 ? -2.430 33.150 -19.692 1.00 22.22 73 TYR D N 1
ATOM 2509 C CA . TYR D 1 57 ? -1.683 33.769 -20.813 1.00 20.74 73 TYR D CA 1
ATOM 2510 C C . TYR D 1 57 ? -2.633 34.000 -21.977 1.00 20.23 73 TYR D C 1
ATOM 2511 O O . TYR D 1 57 ? -2.545 35.064 -22.628 1.00 20.30 73 TYR D O 1
ATOM 2520 N N . PHE D 1 58 ? -3.506 33.045 -22.250 1.00 21.74 74 PHE D N 1
ATOM 2521 C CA . PHE D 1 58 ? -4.481 33.139 -23.356 1.00 23.59 74 PHE D CA 1
ATOM 2522 C C . PHE D 1 58 ? -5.399 34.329 -23.117 1.00 22.83 74 PHE D C 1
ATOM 2523 O O . PHE D 1 58 ? -5.695 35.029 -24.062 1.00 21.25 74 PHE D O 1
ATOM 2531 N N . GLY D 1 59 ? -5.828 34.569 -21.886 1.00 22.21 75 GLY D N 1
ATOM 2532 C CA . GLY D 1 59 ? -6.718 35.685 -21.540 1.00 20.53 75 GLY D CA 1
ATOM 2533 C C . GLY D 1 59 ? -6.055 37.012 -21.863 1.00 20.83 75 GLY D C 1
ATOM 2534 O O . GLY D 1 59 ? -6.732 37.925 -22.459 1.00 22.56 75 GLY D O 1
ATOM 2535 N N . LYS D 1 60 ? -4.775 37.136 -21.515 1.00 18.54 76 LYS D N 1
ATOM 2536 C CA . LYS D 1 60 ? -3.963 38.327 -21.875 1.00 17.82 76 LYS D CA 1
ATOM 2537 C C . LYS D 1 60 ? -3.912 38.484 -23.398 1.00 19.35 76 LYS D C 1
ATOM 2538 O O . LYS D 1 60 ? -4.199 39.583 -23.896 1.00 18.83 76 LYS D O 1
ATOM 2544 N N . LEU D 1 61 ? -3.568 37.415 -24.116 1.00 19.06 77 LEU D N 1
ATOM 2545 C CA . LEU D 1 61 ? -3.406 37.500 -25.599 1.00 19.70 77 LEU D CA 1
ATOM 2546 C C . LEU D 1 61 ? -4.733 37.873 -26.250 1.00 20.32 77 LEU D C 1
ATOM 2547 O O . LEU D 1 61 ? -4.720 38.668 -27.157 1.00 20.19 77 LEU D O 1
ATOM 2552 N N . ARG D 1 62 ? -5.847 37.299 -25.802 1.00 22.16 78 ARG D N 1
ATOM 2553 C CA . ARG D 1 62 ? -7.191 37.593 -26.353 1.00 24.30 78 ARG D CA 1
ATOM 2554 C C . ARG D 1 62 ? -7.564 39.041 -26.070 1.00 22.69 78 ARG D C 1
ATOM 2555 O O . ARG D 1 62 ? -8.099 39.696 -26.966 1.00 21.62 78 ARG D O 1
ATOM 2563 N N . ASN D 1 63 ? -7.304 39.559 -24.875 1.00 22.38 79 ASN D N 1
ATOM 2564 C CA . ASN D 1 63 ? -7.618 40.974 -24.552 1.00 21.91 79 ASN D CA 1
ATOM 2565 C C . ASN D 1 63 ? -6.772 41.907 -25.429 1.00 23.05 79 ASN D C 1
ATOM 2566 O O . ASN D 1 63 ? -7.295 42.913 -25.887 1.00 18.91 79 ASN D O 1
ATOM 2571 N N . ILE D 1 64 ? -5.503 41.584 -25.645 1.00 20.72 80 ILE D N 1
ATOM 2572 C CA . ILE D 1 64 ? -4.609 42.378 -26.527 1.00 21.25 80 ILE D CA 1
ATOM 2573 C C . ILE D 1 64 ? -5.146 42.298 -27.959 1.00 19.93 80 ILE D C 1
ATOM 2574 O O . ILE D 1 64 ? -5.219 43.365 -28.606 1.00 22.12 80 ILE D O 1
ATOM 2579 N N . GLU D 1 65 ? -5.531 41.120 -28.426 1.00 22.11 81 GLU D N 1
ATOM 2580 C CA . GLU D 1 65 ? -6.141 40.949 -29.770 1.00 26.42 81 GLU D CA 1
ATOM 2581 C C . GLU D 1 65 ? -7.368 41.868 -29.897 1.00 27.27 81 GLU D C 1
ATOM 2582 O O . GLU D 1 65 ? -7.524 42.563 -30.917 1.00 25.38 81 GLU D O 1
ATOM 2588 N N . LEU D 1 66 ? -8.254 41.864 -28.907 1.00 26.88 82 LEU D N 1
ATOM 2589 C CA . LEU D 1 66 ? -9.492 42.686 -28.915 1.00 27.93 82 LEU D CA 1
ATOM 2590 C C . LEU D 1 66 ? -9.121 44.165 -28.984 1.00 25.12 82 LEU D C 1
ATOM 2591 O O . LEU D 1 66 ? -9.757 44.875 -29.750 1.00 27.69 82 LEU D O 1
ATOM 2596 N N . ILE D 1 67 ? -8.129 44.631 -28.223 1.00 23.63 83 ILE D N 1
ATOM 2597 C CA . ILE D 1 67 ? -7.709 46.059 -28.244 1.00 25.29 83 ILE D CA 1
ATOM 2598 C C . ILE D 1 67 ? -7.191 46.409 -29.642 1.00 29.99 83 ILE D C 1
ATOM 2599 O O . ILE D 1 67 ? -7.542 47.508 -30.153 1.00 26.74 83 ILE D O 1
ATOM 2604 N N . CYS D 1 68 ? -6.399 45.526 -30.257 1.00 29.67 84 CYS D N 1
ATOM 2605 C CA . CYS D 1 68 ? -5.894 45.742 -31.646 1.00 30.63 84 CYS D CA 1
ATOM 2606 C C . CYS D 1 68 ? -7.078 45.820 -32.624 1.00 32.02 84 CYS D C 1
ATOM 2607 O O . CYS D 1 68 ? -7.114 46.748 -33.454 1.00 33.11 84 CYS D O 1
ATOM 2610 N N . GLN D 1 69 ? -8.020 44.886 -32.531 1.00 30.84 85 GLN D N 1
ATOM 2611 C CA . GLN D 1 69 ? -9.220 44.839 -33.409 1.00 30.57 85 GLN D CA 1
ATOM 2612 C C . GLN D 1 69 ? -10.036 46.122 -33.236 1.00 31.20 85 GLN D C 1
ATOM 2613 O O . GLN D 1 69 ? -10.440 46.705 -34.250 1.00 32.02 85 GLN D O 1
ATOM 2619 N N . GLU D 1 70 ? -10.222 46.588 -32.005 1.00 28.67 86 GLU D N 1
ATOM 2620 C CA . GLU D 1 70 ? -11.049 47.775 -31.686 1.00 30.46 86 GLU D CA 1
ATOM 2621 C C . GLU D 1 70 ? -10.369 49.045 -32.222 1.00 34.96 86 GLU D C 1
ATOM 2622 O O . GLU D 1 70 ? -11.046 50.072 -32.350 1.00 33.91 86 GLU D O 1
ATOM 2628 N N . ASN D 1 71 ? -9.069 49.005 -32.488 1.00 31.33 87 ASN D N 1
ATOM 2629 C CA . ASN D 1 71 ? -8.296 50.206 -32.899 1.00 31.53 87 ASN D CA 1
ATOM 2630 C C . ASN D 1 71 ? -7.782 50.034 -34.332 1.00 27.50 87 ASN D C 1
ATOM 2631 O O . ASN D 1 71 ? -6.878 50.776 -34.697 1.00 31.13 87 ASN D O 1
ATOM 2636 N N . GLU D 1 72 ? -8.370 49.135 -35.122 1.00 31.99 88 GLU D N 1
ATOM 2637 C CA . GLU D 1 72 ? -7.921 48.850 -36.509 1.00 39.24 88 GLU D CA 1
ATOM 2638 C C . GLU D 1 72 ? -8.026 50.112 -37.371 1.00 39.25 88 GLU D C 1
ATOM 2639 O O . GLU D 1 72 ? -7.111 50.300 -38.221 1.00 34.04 88 GLU D O 1
ATOM 2645 N N . GLY D 1 73 ? -9.054 50.949 -37.134 1.00 32.90 89 GLY D N 1
ATOM 2646 C CA . GLY D 1 73 ? -9.310 52.181 -37.897 1.00 35.13 89 GLY D CA 1
ATOM 2647 C C . GLY D 1 73 ? -8.158 53.152 -37.792 1.00 34.97 89 GLY D C 1
ATOM 2648 O O . GLY D 1 73 ? -7.966 53.942 -38.729 1.00 37.55 89 GLY D O 1
ATOM 2649 N N . GLU D 1 74 ? -7.414 53.119 -36.682 1.00 32.52 90 GLU D N 1
ATOM 2650 C CA . GLU D 1 74 ? -6.272 54.033 -36.395 1.00 33.51 90 GLU D CA 1
ATOM 2651 C C . GLU D 1 74 ? -5.097 53.721 -37.339 1.00 31.39 90 GLU D C 1
ATOM 2652 O O . GLU D 1 74 ? -4.256 54.604 -37.511 1.00 33.80 90 GLU D O 1
ATOM 2658 N N . ASN D 1 75 ? -5.016 52.517 -37.904 1.00 29.75 91 ASN D N 1
ATOM 2659 C CA . ASN D 1 75 ? -3.874 52.096 -38.764 1.00 30.49 91 ASN D CA 1
ATOM 2660 C C . ASN D 1 75 ? -2.533 52.389 -38.076 1.00 27.63 91 ASN D C 1
ATOM 2661 O O . ASN D 1 75 ? -1.607 52.960 -38.684 1.00 26.84 91 ASN D O 1
ATOM 2666 N N . ASP D 1 76 ? -2.422 51.952 -36.822 1.00 27.14 92 ASP D N 1
ATOM 2667 C CA . ASP D 1 76 ? -1.240 52.149 -35.956 1.00 24.23 92 ASP D CA 1
ATOM 2668 C C . ASP D 1 76 ? -0.243 51.032 -36.251 1.00 23.81 92 ASP D C 1
ATOM 2669 O O . ASP D 1 76 ? -0.549 49.869 -35.996 1.00 22.96 92 ASP D O 1
ATOM 2674 N N . PRO D 1 77 ? 0.965 51.332 -36.785 1.00 24.16 93 PRO D N 1
ATOM 2675 C CA . PRO D 1 77 ? 1.910 50.285 -37.177 1.00 23.02 93 PRO D CA 1
ATOM 2676 C C . PRO D 1 77 ? 2.385 49.447 -35.990 1.00 20.74 93 PRO D C 1
ATOM 2677 O O . PRO D 1 77 ? 2.726 48.296 -36.165 1.00 20.66 93 PRO D O 1
ATOM 2681 N N . VAL D 1 78 ? 2.391 50.025 -34.792 1.00 21.18 94 VAL D N 1
ATOM 2682 C CA . VAL D 1 78 ? 2.807 49.268 -33.577 1.00 21.90 94 VAL D CA 1
ATOM 2683 C C . VAL D 1 78 ? 1.757 48.190 -33.286 1.00 22.38 94 VAL D C 1
ATOM 2684 O O . VAL D 1 78 ? 2.151 47.036 -33.047 1.00 20.31 94 VAL D O 1
ATOM 2688 N N . LEU D 1 79 ? 0.466 48.527 -33.355 1.00 21.92 95 LEU D N 1
ATOM 2689 C CA . LEU D 1 79 ? -0.616 47.539 -33.144 1.00 21.55 95 LEU D CA 1
ATOM 2690 C C . LEU D 1 79 ? -0.563 46.503 -34.264 1.00 21.50 95 LEU D C 1
ATOM 2691 O O . LEU D 1 79 ? -0.819 45.306 -34.010 1.00 18.84 95 LEU D O 1
ATOM 2696 N N . GLN D 1 80 ? -0.217 46.921 -35.474 1.00 20.12 96 GLN D N 1
ATOM 2697 C CA . GLN D 1 80 ? -0.138 45.979 -36.612 1.00 19.57 96 GLN D CA 1
ATOM 2698 C C . GLN D 1 80 ? 0.988 44.967 -36.350 1.00 20.50 96 GLN D C 1
ATOM 2699 O O . GLN D 1 80 ? 0.800 43.751 -36.644 1.00 23.13 96 GLN D O 1
ATOM 2705 N N . ARG D 1 81 ? 2.116 45.410 -35.781 1.00 24.41 97 ARG D N 1
ATOM 2706 C CA . ARG D 1 81 ? 3.255 44.508 -35.438 1.00 22.80 97 ARG D CA 1
ATOM 2707 C C . ARG D 1 81 ? 2.803 43.530 -34.345 1.00 23.30 97 ARG D C 1
ATOM 2708 O O . ARG D 1 81 ? 3.178 42.327 -34.363 1.00 20.19 97 ARG D O 1
ATOM 2716 N N . ILE D 1 82 ? 2.032 44.029 -33.386 1.00 20.03 98 ILE D N 1
ATOM 2717 C CA . ILE D 1 82 ? 1.521 43.158 -32.282 1.00 22.09 98 ILE D CA 1
ATOM 2718 C C . ILE D 1 82 ? 0.588 42.088 -32.866 1.00 20.96 98 ILE D C 1
ATOM 2719 O O . ILE D 1 82 ? 0.674 40.952 -32.429 1.00 21.32 98 ILE D O 1
ATOM 2724 N N . VAL D 1 83 ? -0.282 42.439 -33.804 1.00 22.07 99 VAL D N 1
ATOM 2725 C CA . VAL D 1 83 ? -1.188 41.456 -34.455 1.00 23.57 99 VAL D CA 1
ATOM 2726 C C . VAL D 1 83 ? -0.346 40.384 -35.176 1.00 26.60 99 VAL D C 1
ATOM 2727 O O . VAL D 1 83 ? -0.678 39.173 -35.055 1.00 23.82 99 VAL D O 1
ATOM 2731 N N . ASP D 1 84 ? 0.751 40.789 -35.820 1.00 25.12 100 ASP D N 1
ATOM 2732 C CA . ASP D 1 84 ? 1.693 39.830 -36.455 1.00 25.37 100 ASP D CA 1
ATOM 2733 C C . ASP D 1 84 ? 2.237 38.854 -35.401 1.00 24.15 100 ASP D C 1
ATOM 2734 O O . ASP D 1 84 ? 2.344 37.637 -35.692 1.00 22.40 100 ASP D O 1
ATOM 2739 N N . ILE D 1 85 ? 2.581 39.353 -34.214 1.00 22.98 101 ILE D N 1
ATOM 2740 C CA . ILE D 1 85 ? 3.062 38.472 -33.105 1.00 23.61 101 ILE D CA 1
ATOM 2741 C C . ILE D 1 85 ? 1.927 37.514 -32.705 1.00 21.95 101 ILE D C 1
ATOM 2742 O O . ILE D 1 85 ? 2.176 36.316 -32.572 1.00 24.30 101 ILE D O 1
ATOM 2747 N N . LEU D 1 86 ? 0.718 38.036 -32.485 1.00 20.61 102 LEU D N 1
ATOM 2748 C CA . LEU D 1 86 ? -0.420 37.220 -31.996 1.00 21.99 102 LEU D CA 1
ATOM 2749 C C . LEU D 1 86 ? -0.656 36.053 -32.962 1.00 25.00 102 LEU D C 1
ATOM 2750 O O . LEU D 1 86 ? -0.912 34.946 -32.489 1.00 22.72 102 LEU D O 1
ATOM 2755 N N . TYR D 1 87 ? -0.609 36.308 -34.272 1.00 26.63 103 TYR D N 1
ATOM 2756 C CA . TYR D 1 87 ? -1.029 35.324 -35.297 1.00 26.64 103 TYR D CA 1
ATOM 2757 C C . TYR D 1 87 ? 0.138 34.502 -35.831 1.00 28.78 103 TYR D C 1
ATOM 2758 O O . TYR D 1 87 ? -0.172 33.593 -36.594 1.00 30.60 103 TYR D O 1
ATOM 2767 N N . ALA D 1 88 ? 1.382 34.735 -35.389 1.00 28.83 104 ALA D N 1
ATOM 2768 C CA . ALA D 1 88 ? 2.559 33.931 -35.781 1.00 29.00 104 ALA D CA 1
ATOM 2769 C C . ALA D 1 88 ? 2.375 32.456 -35.343 1.00 33.27 104 ALA D C 1
ATOM 2770 O O . ALA D 1 88 ? 1.879 32.178 -34.238 1.00 26.47 104 ALA D O 1
ATOM 2772 N N . THR D 1 89 ? 2.709 31.520 -36.234 1.00 37.41 105 THR D N 1
ATOM 2773 C CA . THR D 1 89 ? 2.536 30.052 -36.063 1.00 42.84 105 THR D CA 1
ATOM 2774 C C . THR D 1 89 ? 3.804 29.480 -35.427 1.00 47.81 105 THR D C 1
ATOM 2775 O O . THR D 1 89 ? 3.736 28.348 -34.905 1.00 52.31 105 THR D O 1
ATOM 2779 N N . ASP D 1 90 ? 4.920 30.215 -35.512 1.00 50.63 106 ASP D N 1
ATOM 2780 C CA . ASP D 1 90 ? 6.224 29.870 -34.884 1.00 58.74 106 ASP D CA 1
ATOM 2781 C C . ASP D 1 90 ? 6.459 30.782 -33.671 1.00 59.96 106 ASP D C 1
ATOM 2782 O O . ASP D 1 90 ? 6.028 31.939 -33.650 1.00 49.61 106 ASP D O 1
#

Solvent-accessible surface area: 21289 Å² total; per-residue (Å²): 126,76,142,166,69,54,62,138,12,67,42,130,96,16,120,136,76,13,84,135,31,51,74,126,4,45,68,64,24,83,102,0,77,57,5,20,82,80,1,18,31,6,90,111,124,7,64,106,12,85,48,57,25,73,63,38,107,7,19,12,122,17,0,27,47,2,1,82,99,25,92,85,94,114,19,95,12,7,73,111,0,27,96,38,24,141,48,124,162,142,39,35,41,119,114,67,17,140,104,35,70,103,67,12,59,74,41,25,54,78,4,45,78,35,10,146,71,24,66,94,61,15,63,29,5,120,106,123,12,69,88,11,88,104,54,26,98,78,39,76,30,20,13,141,67,0,45,89,6,0,88,110,23,96,85,95,112,19,68,8,6,72,38,0,26,100,26,22,128,47,120,124,190,184,98,80,115,134,16,53,59,122,97,15,114,126,69,19,79,137,26,54,72,116,9,48,69,66,43,94,108,17,155,68,8,66,104,58,0,53,41,20,102,110,122,7,72,88,10,69,104,50,26,93,75,38,54,30,13,14,45,63,0,8,54,9,2,16,108,22,35,66,81,107,28,100,15,9,105,123,0,20,88,32,18,89,38,119,150,168,38,57,105,70,73,14,154,62,38,52,100,81,15,64,59,98,25,26,80,58,42,21,98,10,57,42,4,67,59,47,14,62,24,12,130,93,70,6,73,85,13,52,103,56,26,98,81,33,103,30,16,10,104,72,0,33,69,6,4,72,110,32,119,74,94,104,16,94,5,5,87,103,0,42,101,35,20,125,41,125,155

Sequence (341 aa):
STPLSPTRITRLQEKEDLQELNDRLAVYIDRVRSLETENAGLRLRITESEEVVDFYFGKLRNIELICQENEGENDPVLQRIVDILYATDTRITRLQEKEDLQELNDRLAVYIDRVRSLETENAGLRLRITESEEVVDFYFGKLRNIELICQENEGENDPVLQRIVDILYATDPLSPTRITRLQEKEDLQELNDRLAVYIDRVRSLETENAGLRLRITESEEVVDFYFGKLRNIELICQENEGENDPVLQRIVDILYATDRITRLQEKEDLQELNDRLAVYIDRVRSLETENAGLRLRITESEEVVDFYFGKLRNIELICQENEGENDPVLQRIVDILYATD

Radius of gyration: 33.17 Å; Cα contacts (8 Å, |Δi|>4): 232; chains: 4; bounding box: 34×127×51 Å

Organism: Homo sapiens (NCBI:txid9606)

Nearest PDB structures (foldseek):
  6yf5-assembly1_A  TM=1.011E+00  e=2.707E-12  Homo sapiens

GO terms:
  GO:0005925 focal adhesion (C, IDA)
  GO:0008104 intracellular protein localization (P, TAS)
  GO:0016477 cell migration (P, IMP)
  GO:0005515 protein binding (F, IPI)
  GO:0120283 protein serine/threonine kinase binding (F, IPI)
  GO:0097431 mitotic spindle pole (C, IDA)
  GO:0051010 microtubule plus-end binding (F, IDA)
  GO:0035372 protein localization to microtubule (P, IDA)
  GO:0005813 centrosome (C, IDA)
  GO:0005874 microtubule (C, IDA)
  GO:1902888 protein localization to astral microtubule (P, IDA)
  GO:0051315 attachment of mitotic spindle microtubules to kinetochore (P, IDA)
  GO:0000132 establishment of mitotic spindle orientation (P, IDA)
  GO:0005794 Golgi apparatus (C, EXP)
  GO:0031116 positive regulation of microtubule polymerization (P, IMP)
  GO:0005515 protein binding (F, TAS)
  GO:0005829 cytosol (C, TAS)
  GO:0042802 identical protein binding (F, IPI)
  GO:0045296 cadherin binding (F, HDA)
  GO:0036064 ciliary basal body (C, IDA)